Protein AF-A0A838IHA7-F1 (afdb_monomer)

Nearest PDB structures (foldseek):
  8rme-assembly1_A  TM=4.894E-01  e=1.067E-15  Homo sapiens
  8pk8-assembly1_A  TM=4.873E-01  e=1.062E-14  Homo sapiens
  3gzd-assembly2_C  TM=4.593E-01  e=7.356E-12  Homo sapiens
  1ecx-assembly1_B  TM=4.954E-01  e=1.043E-10  Thermotoga maritima
  5kz5-assembly1_S  TM=3.663E-01  e=2.369E-09  Homo sapiens

pLDDT: mean 83.85, std 14.47, range [34.97, 98.62]

Structure (mmCIF, N/CA/C/O backbone):
data_AF-A0A838IHA7-F1
#
_entry.id   AF-A0A838IHA7-F1
#
loop_
_atom_site.group_PDB
_atom_site.id
_atom_site.type_symbol
_atom_site.label_atom_id
_atom_site.label_alt_id
_atom_site.label_comp_id
_atom_site.label_asym_id
_atom_site.label_entity_id
_atom_site.label_seq_id
_atom_site.pdbx_PDB_ins_code
_atom_site.Cartn_x
_atom_site.Cartn_y
_atom_site.Cartn_z
_atom_site.occupancy
_atom_site.B_iso_or_equiv
_atom_site.auth_seq_id
_atom_site.auth_comp_id
_atom_site.auth_asym_id
_atom_site.auth_atom_id
_atom_site.pdbx_PDB_model_num
ATOM 1 N N . MET A 1 1 ? 6.823 -17.418 -30.222 1.00 61.41 1 MET A N 1
ATOM 2 C CA . MET A 1 1 ? 6.813 -18.757 -29.609 1.00 61.41 1 MET A CA 1
ATOM 3 C C . MET A 1 1 ? 6.684 -19.726 -30.753 1.00 61.41 1 MET A C 1
ATOM 5 O O . MET A 1 1 ? 5.776 -19.552 -31.563 1.00 61.41 1 MET A O 1
ATOM 9 N N . ASN A 1 2 ? 7.654 -20.617 -30.892 1.00 71.62 2 ASN A N 1
ATOM 10 C CA . ASN A 1 2 ? 7.580 -21.701 -31.860 1.00 71.62 2 ASN A CA 1
ATOM 11 C C . ASN A 1 2 ? 6.433 -22.638 -31.453 1.00 71.62 2 ASN A C 1
ATOM 13 O O . ASN A 1 2 ? 6.096 -22.709 -30.273 1.00 71.62 2 ASN A O 1
ATOM 17 N N . GLU A 1 3 ? 5.835 -23.355 -32.404 1.00 72.19 3 GLU A N 1
ATOM 18 C CA . GLU A 1 3 ? 4.757 -24.316 -32.102 1.00 72.19 3 GLU A CA 1
ATOM 19 C C . GLU A 1 3 ? 5.210 -25.444 -31.156 1.00 72.19 3 GLU A C 1
ATOM 21 O O . GLU A 1 3 ? 4.378 -26.028 -30.469 1.00 72.19 3 GLU A O 1
ATOM 26 N N . ASP A 1 4 ? 6.522 -25.686 -31.066 1.00 83.38 4 ASP A N 1
ATOM 27 C CA . ASP A 1 4 ? 7.137 -26.671 -30.171 1.00 83.38 4 ASP A CA 1
ATOM 28 C C . ASP A 1 4 ? 7.481 -26.116 -28.770 1.00 83.38 4 ASP A C 1
ATOM 30 O O . ASP A 1 4 ? 7.885 -26.879 -27.887 1.00 83.38 4 ASP A O 1
ATOM 34 N N . ASP A 1 5 ? 7.349 -24.802 -28.539 1.00 86.19 5 ASP A N 1
ATOM 35 C CA . ASP A 1 5 ? 7.639 -24.204 -27.231 1.00 86.19 5 ASP A CA 1
ATOM 36 C C . ASP A 1 5 ? 6.522 -24.539 -26.218 1.00 86.19 5 ASP A C 1
ATOM 38 O O . ASP A 1 5 ? 5.335 -24.531 -26.564 1.00 86.19 5 ASP A O 1
ATOM 42 N N . PRO A 1 6 ? 6.847 -24.763 -24.929 1.00 88.25 6 PRO A N 1
ATOM 43 C CA . PRO A 1 6 ? 5.830 -24.889 -23.890 1.00 88.25 6 PRO A CA 1
ATOM 44 C C . PRO A 1 6 ? 4.942 -23.640 -23.803 1.00 88.25 6 PRO A C 1
ATOM 46 O O . PRO A 1 6 ? 5.427 -22.510 -23.871 1.00 88.25 6 PRO A O 1
ATOM 49 N N . ILE A 1 7 ? 3.639 -23.834 -23.566 1.00 87.44 7 ILE A N 1
ATOM 50 C CA . ILE A 1 7 ? 2.702 -22.725 -23.335 1.00 87.44 7 ILE A CA 1
ATOM 51 C C . ILE A 1 7 ? 3.144 -21.941 -22.088 1.00 87.44 7 ILE A C 1
ATOM 53 O O . ILE A 1 7 ? 3.195 -22.486 -20.984 1.00 87.44 7 ILE A O 1
ATOM 57 N N . TYR A 1 8 ? 3.433 -20.648 -22.253 1.00 81.25 8 TYR A N 1
ATOM 58 C CA . TYR A 1 8 ? 3.896 -19.783 -21.167 1.00 81.25 8 TYR A CA 1
ATOM 59 C C . TYR A 1 8 ? 2.726 -19.273 -20.307 1.00 81.25 8 TYR A C 1
ATOM 61 O O . TYR A 1 8 ? 1.973 -18.392 -20.718 1.00 81.25 8 TYR A O 1
ATOM 69 N N . LEU A 1 9 ? 2.578 -19.814 -19.092 1.00 78.00 9 LEU A N 1
ATOM 70 C CA . LEU A 1 9 ? 1.535 -19.445 -18.119 1.00 78.00 9 LEU A CA 1
ATOM 71 C C . LEU A 1 9 ? 2.121 -18.882 -16.807 1.00 78.00 9 LEU A C 1
ATOM 73 O O . LEU A 1 9 ? 1.549 -19.083 -15.741 1.00 78.00 9 LEU A O 1
ATOM 77 N N . ASP A 1 10 ? 3.251 -18.168 -16.885 1.00 78.44 10 ASP A N 1
ATOM 78 C CA . ASP A 1 10 ? 3.983 -17.631 -15.718 1.00 78.44 10 ASP A CA 1
ATOM 79 C C . ASP A 1 10 ? 4.184 -16.100 -15.777 1.00 78.44 10 ASP A C 1
ATOM 81 O O . ASP A 1 10 ? 5.201 -15.547 -15.366 1.00 78.44 10 ASP A O 1
ATOM 85 N N . HIS A 1 11 ? 3.189 -15.381 -16.305 1.00 69.38 11 HIS A N 1
ATOM 86 C CA . HIS A 1 11 ? 3.276 -13.936 -16.564 1.00 69.38 11 HIS A CA 1
ATOM 87 C C . HIS A 1 11 ? 3.434 -13.066 -15.302 1.00 69.38 11 HIS A C 1
ATOM 89 O O . HIS A 1 11 ? 3.842 -11.911 -15.392 1.00 69.38 11 HIS A O 1
ATOM 95 N N . ASN A 1 12 ? 3.125 -13.607 -14.119 1.00 63.50 12 ASN A N 1
ATOM 96 C CA . ASN A 1 12 ? 3.358 -12.914 -12.851 1.00 63.50 12 ASN A CA 1
ATOM 97 C C . ASN A 1 12 ? 4.838 -12.929 -12.436 1.00 63.50 12 ASN A C 1
ATOM 99 O O . ASN A 1 12 ? 5.243 -12.074 -11.650 1.00 63.50 12 ASN A O 1
ATOM 103 N N . ALA A 1 13 ? 5.639 -13.879 -12.937 1.00 67.31 13 ALA A N 1
ATOM 104 C CA . ALA A 1 13 ? 7.082 -13.888 -12.718 1.00 67.31 13 ALA A CA 1
ATOM 105 C C . ALA A 1 13 ? 7.777 -12.866 -13.625 1.00 67.31 13 ALA A C 1
ATOM 107 O O . ALA A 1 13 ? 8.597 -12.072 -13.162 1.00 67.31 13 ALA A O 1
ATOM 108 N N . THR A 1 14 ? 7.444 -12.869 -14.918 1.00 77.56 14 THR A N 1
ATOM 109 C CA . THR A 1 14 ? 7.876 -11.852 -15.881 1.00 77.56 14 THR A CA 1
ATOM 110 C C . THR A 1 14 ? 7.024 -11.910 -17.148 1.00 77.56 14 THR A C 1
ATOM 112 O O . THR A 1 14 ? 6.272 -12.855 -17.360 1.00 77.56 14 THR A O 1
ATOM 115 N N . THR A 1 15 ? 7.139 -10.910 -18.017 1.00 87.62 15 THR A N 1
ATOM 116 C CA . THR A 1 15 ? 6.373 -10.829 -19.264 1.00 87.62 15 THR A CA 1
ATOM 117 C C . THR A 1 15 ? 7.303 -10.633 -20.456 1.00 87.62 15 THR A C 1
ATOM 119 O O . THR A 1 15 ? 8.280 -9.888 -20.338 1.00 87.62 15 THR A O 1
ATOM 122 N N . PRO A 1 16 ? 6.992 -11.207 -21.632 1.00 89.50 16 PRO A N 1
ATOM 123 C CA . PRO A 1 16 ? 7.634 -10.794 -22.874 1.00 89.50 16 PRO A CA 1
ATOM 124 C C . PRO A 1 16 ? 7.480 -9.283 -23.083 1.00 89.50 16 PRO A C 1
ATOM 126 O O . PRO A 1 16 ? 6.424 -8.714 -22.801 1.00 89.50 16 PRO A O 1
ATOM 129 N N . ILE A 1 17 ? 8.531 -8.629 -23.575 1.00 94.06 17 ILE A N 1
ATOM 130 C CA . ILE A 1 17 ? 8.466 -7.206 -23.917 1.00 94.06 17 ILE A CA 1
ATOM 131 C C . ILE A 1 17 ? 7.586 -7.059 -25.163 1.00 94.06 17 ILE A C 1
ATOM 133 O O . ILE A 1 17 ? 7.767 -7.783 -26.142 1.00 94.06 17 ILE A O 1
ATOM 137 N N . LEU A 1 18 ? 6.633 -6.127 -25.123 1.00 95.69 18 LEU A N 1
ATOM 138 C CA . LEU A 1 18 ? 5.804 -5.784 -26.280 1.00 95.69 18 LEU A CA 1
ATOM 139 C C . LEU A 1 18 ? 6.676 -5.271 -27.433 1.00 95.69 18 LEU A C 1
ATOM 141 O O . LEU A 1 18 ? 7.638 -4.538 -27.196 1.00 95.69 18 LEU A O 1
ATOM 145 N N . ALA A 1 19 ? 6.328 -5.612 -28.675 1.00 96.25 19 ALA A N 1
ATOM 146 C CA . ALA A 1 19 ? 7.094 -5.193 -29.851 1.00 96.25 19 ALA A CA 1
ATOM 147 C C . ALA A 1 19 ? 7.216 -3.662 -29.925 1.00 96.25 19 ALA A C 1
ATOM 149 O O . ALA A 1 19 ? 8.305 -3.135 -30.125 1.00 96.25 19 ALA A O 1
ATOM 150 N N . GLU A 1 20 ? 6.134 -2.944 -29.620 1.00 97.38 20 GLU A N 1
ATOM 151 C CA . GLU A 1 20 ? 6.103 -1.482 -29.607 1.00 97.38 20 GLU A CA 1
ATOM 152 C C . GLU A 1 20 ? 7.028 -0.887 -28.533 1.00 97.38 20 GLU A C 1
ATOM 154 O O . GLU A 1 20 ? 7.581 0.199 -28.713 1.00 97.38 20 GLU A O 1
ATOM 159 N N . ALA A 1 21 ? 7.222 -1.593 -27.413 1.00 95.62 21 ALA A N 1
ATOM 160 C CA . ALA A 1 21 ? 8.168 -1.184 -26.381 1.00 95.62 21 ALA A CA 1
ATOM 161 C C . ALA A 1 21 ? 9.619 -1.434 -26.823 1.00 95.62 21 ALA A C 1
ATOM 163 O O . ALA A 1 21 ? 10.472 -0.577 -26.597 1.00 95.62 21 ALA A O 1
ATOM 164 N N . VAL A 1 22 ? 9.896 -2.555 -27.500 1.00 97.62 22 VAL A N 1
ATOM 165 C CA . VAL A 1 22 ? 11.213 -2.819 -28.107 1.00 97.62 22 VAL A CA 1
ATOM 166 C C . VAL A 1 22 ? 11.555 -1.740 -29.134 1.00 97.62 22 VAL A C 1
ATOM 168 O O . VAL A 1 22 ? 12.637 -1.154 -29.061 1.00 97.62 22 VAL A O 1
ATOM 171 N N . ASP A 1 23 ? 10.622 -1.425 -30.031 1.00 97.81 23 ASP A N 1
ATOM 172 C CA . ASP A 1 23 ? 10.800 -0.407 -31.070 1.00 97.81 23 ASP A CA 1
ATOM 173 C C . ASP A 1 23 ? 11.058 0.982 -30.470 1.00 97.81 23 ASP A C 1
ATOM 175 O O . ASP A 1 23 ? 11.910 1.724 -30.958 1.00 97.81 23 ASP A O 1
ATOM 179 N N . ALA A 1 24 ? 10.381 1.326 -29.369 1.00 97.38 24 ALA A N 1
ATOM 180 C CA . ALA A 1 24 ? 10.618 2.578 -28.652 1.00 97.38 24 ALA A CA 1
ATOM 181 C C . ALA A 1 24 ? 11.992 2.624 -27.955 1.00 97.38 24 ALA A C 1
ATOM 183 O O . ALA A 1 24 ? 12.586 3.698 -27.838 1.00 97.38 24 ALA A O 1
ATOM 184 N N . MET A 1 25 ? 12.508 1.481 -27.492 1.00 98.00 25 MET A N 1
ATOM 185 C CA . MET A 1 25 ? 13.807 1.383 -26.815 1.00 98.00 25 MET A CA 1
ATOM 186 C C . MET A 1 25 ? 14.989 1.385 -27.791 1.00 98.00 25 MET A C 1
ATOM 188 O O . MET A 1 25 ? 16.038 1.955 -27.478 1.00 98.00 25 MET A O 1
ATOM 192 N N . LEU A 1 26 ? 14.842 0.756 -28.960 1.00 98.06 26 LEU A N 1
ATOM 193 C CA . LEU A 1 26 ? 15.946 0.466 -29.879 1.00 98.06 26 LEU A CA 1
ATOM 194 C C . LEU A 1 26 ? 16.775 1.702 -30.291 1.00 98.06 26 LEU A C 1
ATOM 196 O O . LEU A 1 26 ? 18.006 1.616 -30.221 1.00 98.06 26 LEU A O 1
ATOM 200 N N . PRO A 1 27 ? 16.179 2.872 -30.614 1.00 97.88 27 PRO A N 1
ATOM 201 C CA . PRO A 1 27 ? 16.949 4.073 -30.937 1.00 97.88 27 PRO A CA 1
ATOM 202 C C . PRO A 1 27 ? 17.893 4.505 -29.811 1.00 97.88 27 PRO A C 1
ATOM 204 O O . PRO A 1 27 ? 18.993 4.980 -30.081 1.00 97.88 27 PRO A O 1
ATOM 207 N N . TYR A 1 28 ? 17.512 4.310 -28.547 1.00 97.44 28 TYR A N 1
ATOM 208 C CA . TYR A 1 28 ? 18.313 4.696 -27.378 1.00 97.44 28 TYR A CA 1
ATOM 209 C C . TYR A 1 28 ? 19.410 3.687 -27.035 1.00 97.44 28 TYR A C 1
ATOM 211 O O . TYR A 1 28 ? 20.380 4.047 -26.371 1.00 97.44 28 TYR A O 1
ATOM 219 N N . LEU A 1 29 ? 19.300 2.455 -27.536 1.00 96.62 29 LEU A N 1
ATOM 220 C CA . LEU A 1 29 ? 20.350 1.441 -27.430 1.00 96.62 29 LEU A CA 1
ATOM 221 C C . LEU A 1 29 ? 21.436 1.592 -28.505 1.00 96.62 29 LEU A C 1
ATOM 223 O O . LEU A 1 29 ? 22.538 1.082 -28.320 1.00 96.62 29 LEU A O 1
ATOM 227 N N . GLN A 1 30 ? 21.140 2.271 -29.618 1.00 95.50 30 GLN A N 1
ATOM 228 C CA . GLN A 1 30 ? 22.040 2.359 -30.774 1.00 95.50 30 GLN A CA 1
ATOM 229 C C . GLN A 1 30 ? 22.497 3.794 -31.070 1.00 95.50 30 GLN A C 1
ATOM 231 O O . GLN A 1 30 ? 23.692 4.077 -31.084 1.00 95.50 30 GLN A O 1
ATOM 236 N N . GLU A 1 31 ? 21.560 4.717 -31.294 1.00 96.25 31 GLU A N 1
ATOM 237 C CA . GLU A 1 31 ? 21.843 6.046 -31.855 1.00 96.25 31 GLU A CA 1
ATOM 238 C C . GLU A 1 31 ? 21.728 7.184 -30.833 1.00 96.25 31 GLU A C 1
ATOM 240 O O . GLU A 1 31 ? 22.355 8.235 -30.973 1.00 96.25 31 GLU A O 1
ATOM 245 N N . HIS A 1 32 ? 20.870 7.034 -29.826 1.00 96.44 32 HIS A N 1
ATOM 246 C CA . HIS A 1 32 ? 20.528 8.062 -28.837 1.00 96.44 32 HIS A CA 1
ATOM 247 C C . HIS A 1 32 ? 21.059 7.694 -27.444 1.00 96.44 32 HIS A C 1
ATOM 249 O O . HIS A 1 32 ? 20.405 7.929 -26.434 1.00 96.44 32 HIS A O 1
ATOM 255 N N . PHE A 1 33 ? 22.277 7.154 -27.406 1.00 96.31 33 PHE A N 1
ATOM 256 C CA . PHE A 1 33 ? 22.961 6.585 -26.234 1.00 96.31 33 PHE A CA 1
ATOM 257 C C . PHE A 1 33 ? 23.450 7.610 -25.188 1.00 96.31 33 PHE A C 1
ATOM 259 O O . PHE A 1 33 ? 24.215 7.268 -24.287 1.00 96.31 33 PHE A O 1
ATOM 266 N N . GLY A 1 34 ? 23.103 8.890 -25.340 1.00 97.62 34 GLY A N 1
ATOM 267 C CA . GLY A 1 34 ? 23.648 9.962 -24.512 1.00 97.62 34 GLY A CA 1
ATOM 268 C C . GLY A 1 34 ? 23.302 9.811 -23.029 1.00 97.62 34 GLY A C 1
ATOM 269 O O . GLY A 1 34 ? 22.238 9.320 -22.667 1.00 97.62 34 GLY A O 1
ATOM 270 N N . ASN A 1 35 ? 24.187 10.292 -22.154 1.00 97.94 35 ASN A N 1
ATOM 271 C CA . ASN A 1 35 ? 23.884 10.406 -20.730 1.00 97.94 35 ASN A CA 1
ATOM 272 C C . ASN A 1 35 ? 22.951 11.617 -20.502 1.00 97.94 35 ASN A C 1
ATOM 274 O O . ASN A 1 35 ? 23.338 12.732 -20.866 1.00 97.94 35 ASN A O 1
ATOM 278 N N . PRO A 1 36 ? 21.762 11.450 -19.888 1.00 97.25 36 PRO A N 1
ATOM 279 C CA . PRO A 1 36 ? 20.795 12.536 -19.693 1.00 97.25 36 PRO A CA 1
ATOM 280 C C . PRO A 1 36 ? 21.311 13.689 -18.815 1.00 97.25 36 PRO A C 1
ATOM 282 O O . PRO A 1 36 ? 20.744 14.775 -18.847 1.00 97.25 36 PRO A O 1
ATOM 285 N N . SER A 1 37 ? 22.390 13.495 -18.051 1.00 97.62 37 SER A N 1
ATOM 286 C CA . SER A 1 37 ? 23.027 14.560 -17.262 1.00 97.62 37 SER A CA 1
ATOM 287 C C . SER A 1 37 ? 24.027 15.413 -18.058 1.00 97.62 37 SER A C 1
ATOM 289 O O . SER A 1 37 ? 24.582 16.369 -17.517 1.00 97.62 37 SER A O 1
ATOM 291 N N . SER A 1 38 ? 24.301 15.086 -19.324 1.00 98.00 38 SER A N 1
ATOM 292 C CA . SER A 1 38 ? 25.247 15.833 -20.162 1.00 98.00 38 SER A CA 1
ATOM 293 C C . SER A 1 38 ? 24.590 17.035 -20.852 1.00 98.00 38 SER A C 1
ATOM 295 O O . SER A 1 38 ? 23.507 16.928 -21.421 1.00 98.00 38 SER A O 1
ATOM 297 N N . SER A 1 39 ? 25.282 18.178 -20.886 1.00 97.25 39 SER A N 1
ATOM 298 C CA . SER A 1 39 ? 24.760 19.432 -21.459 1.00 97.25 39 SER A CA 1
ATOM 299 C C . SER A 1 39 ? 24.785 19.503 -22.990 1.00 97.25 39 SER A C 1
ATOM 301 O O . SER A 1 39 ? 24.138 20.373 -23.569 1.00 97.25 39 SER A O 1
ATOM 303 N N . HIS A 1 40 ? 25.520 18.616 -23.665 1.00 97.94 40 HIS A N 1
ATOM 304 C CA . HIS A 1 40 ? 25.602 18.570 -25.127 1.00 97.94 40 HIS A CA 1
ATOM 305 C C . HIS A 1 40 ? 24.385 17.876 -25.760 1.00 97.94 40 HIS A C 1
ATOM 307 O O . HIS A 1 40 ? 23.639 17.160 -25.092 1.00 97.94 40 HIS A O 1
ATOM 313 N N . VAL A 1 41 ? 24.244 17.994 -27.084 1.00 97.56 41 VAL A N 1
ATOM 314 C CA . VAL A 1 41 ? 23.078 17.511 -27.852 1.00 97.56 41 VAL A CA 1
ATOM 315 C C . VAL A 1 41 ? 22.661 16.065 -27.546 1.00 97.56 41 VAL A C 1
ATOM 317 O O . VAL A 1 41 ? 21.473 15.789 -27.405 1.00 97.56 41 VAL A O 1
ATOM 320 N N . TYR A 1 42 ? 23.614 15.143 -27.370 1.00 97.88 42 TYR A N 1
ATOM 321 C CA . TYR A 1 42 ? 23.295 13.746 -27.051 1.00 97.88 42 TYR A CA 1
ATOM 322 C C . TYR A 1 42 ? 22.622 13.584 -25.678 1.00 97.88 42 TYR A C 1
ATOM 324 O O . TYR A 1 42 ? 21.710 12.774 -25.543 1.00 97.88 42 TYR A O 1
ATOM 332 N N . GLY A 1 43 ? 23.036 14.365 -24.675 1.00 98.06 43 GLY A N 1
ATOM 333 C CA . GLY A 1 43 ? 22.461 14.306 -23.333 1.00 98.06 43 GLY A CA 1
ATOM 334 C C . GLY A 1 43 ? 21.110 15.001 -23.261 1.00 98.06 43 GLY A C 1
ATOM 335 O O . GLY A 1 43 ? 20.171 14.438 -22.712 1.00 98.06 43 GLY A O 1
ATOM 336 N N . GLN A 1 44 ? 20.957 16.142 -23.939 1.00 97.94 44 GLN A N 1
ATOM 337 C CA . GLN A 1 44 ? 19.663 16.822 -24.075 1.00 97.94 44 GLN A CA 1
ATOM 338 C C . GLN A 1 44 ? 18.602 15.911 -24.714 1.00 97.94 44 GLN A C 1
ATOM 340 O O . GLN A 1 44 ? 17.466 15.860 -24.245 1.00 97.94 44 GLN A O 1
ATOM 345 N N . ARG A 1 45 ? 18.978 15.142 -25.749 1.00 97.38 45 ARG A N 1
ATOM 346 C CA . ARG A 1 45 ? 18.080 14.172 -26.395 1.00 97.38 45 ARG A CA 1
ATOM 347 C C . ARG A 1 45 ? 17.668 13.042 -25.447 1.00 97.38 45 ARG A C 1
ATOM 349 O O . ARG A 1 45 ? 16.489 12.701 -25.400 1.00 97.38 45 ARG A O 1
ATOM 356 N N . ALA A 1 46 ? 18.614 12.474 -24.700 1.00 97.88 46 ALA A N 1
ATOM 357 C CA . ALA A 1 46 ? 18.326 11.426 -23.720 1.00 97.88 46 ALA A CA 1
ATOM 358 C C . ALA A 1 46 ? 17.469 11.945 -22.551 1.00 97.88 46 ALA A C 1
ATOM 360 O O . ALA A 1 46 ? 16.535 11.272 -22.124 1.00 97.88 46 ALA A O 1
ATOM 361 N N . HIS A 1 47 ? 17.732 13.165 -22.077 1.00 97.69 47 HIS A N 1
ATOM 362 C CA . HIS A 1 47 ? 16.942 13.814 -21.034 1.00 97.69 47 HIS A CA 1
ATOM 363 C C . HIS A 1 47 ? 15.490 14.033 -21.474 1.00 97.69 47 HIS A C 1
ATOM 365 O O . HIS A 1 47 ? 14.574 13.635 -20.763 1.00 97.69 47 HIS A O 1
ATOM 371 N N . ALA A 1 48 ? 15.270 14.567 -22.680 1.00 97.88 48 ALA A N 1
ATOM 372 C CA . ALA A 1 48 ? 13.922 14.753 -23.220 1.00 97.88 48 ALA A CA 1
ATOM 373 C C . ALA A 1 48 ? 13.137 13.430 -23.325 1.00 97.88 48 ALA A C 1
ATOM 375 O O . ALA A 1 48 ? 11.932 13.399 -23.085 1.00 97.88 48 ALA A O 1
ATOM 376 N N . ALA A 1 49 ? 13.817 12.327 -23.654 1.00 97.88 49 ALA A N 1
ATOM 377 C CA . ALA A 1 49 ? 13.208 11.001 -23.687 1.00 97.88 49 ALA A CA 1
ATOM 378 C C . ALA A 1 49 ? 12.810 10.500 -22.292 1.00 97.88 49 ALA A C 1
ATOM 380 O O . ALA A 1 49 ? 11.717 9.962 -22.121 1.00 97.88 49 ALA A O 1
ATOM 381 N N . LEU A 1 50 ? 13.677 10.711 -21.297 1.00 97.69 50 LEU A N 1
ATOM 382 C CA . LEU A 1 50 ? 13.406 10.356 -19.907 1.00 97.69 50 LEU A CA 1
ATOM 383 C C . LEU A 1 50 ? 12.205 11.131 -19.349 1.00 97.69 50 LEU A C 1
ATOM 385 O O . LEU A 1 50 ? 11.343 10.531 -18.712 1.00 97.69 50 LEU A O 1
ATOM 389 N N . GLU A 1 51 ? 12.117 12.435 -19.621 1.00 98.25 51 GLU A N 1
ATOM 390 C CA . GLU A 1 51 ? 10.994 13.262 -19.163 1.00 98.25 51 GLU A CA 1
ATOM 391 C C . GLU A 1 51 ? 9.682 12.877 -19.852 1.00 98.25 51 GLU A C 1
ATOM 393 O O . GLU A 1 51 ? 8.664 12.714 -19.183 1.00 98.25 51 GLU A O 1
ATOM 398 N N . ARG A 1 52 ? 9.711 12.570 -21.155 1.00 98.31 52 ARG A N 1
ATOM 399 C CA . ARG A 1 52 ? 8.542 12.003 -21.844 1.00 98.31 52 ARG A CA 1
ATOM 400 C C . ARG A 1 52 ? 8.095 10.676 -21.219 1.00 98.31 52 ARG A C 1
ATOM 402 O O . ARG A 1 52 ? 6.900 10.468 -21.018 1.00 98.31 52 ARG A O 1
ATOM 409 N N . ALA A 1 53 ? 9.029 9.777 -20.905 1.00 98.31 53 ALA A N 1
ATOM 410 C CA . ALA A 1 53 ? 8.704 8.515 -20.238 1.00 98.31 53 ALA A CA 1
ATOM 411 C C . ALA A 1 53 ? 8.094 8.757 -18.845 1.00 98.31 53 ALA A C 1
ATOM 413 O O . ALA A 1 53 ? 7.136 8.084 -18.459 1.00 98.31 53 ALA A O 1
ATOM 414 N N . ARG A 1 54 ? 8.606 9.752 -18.109 1.00 98.56 54 ARG A N 1
ATOM 415 C CA . ARG A 1 54 ? 8.073 10.175 -16.807 1.00 98.56 54 ARG A CA 1
ATOM 416 C C . ARG A 1 54 ? 6.629 10.658 -16.921 1.00 98.56 54 ARG A C 1
ATOM 418 O O . ARG A 1 54 ? 5.782 10.200 -16.161 1.00 98.56 54 ARG A O 1
ATOM 425 N N . GLU A 1 55 ? 6.332 11.513 -17.897 1.00 98.62 55 GLU A N 1
ATOM 426 C CA . GLU A 1 55 ? 4.976 12.005 -18.178 1.00 98.62 55 GLU A CA 1
ATOM 427 C C . GLU A 1 55 ? 4.006 10.869 -18.532 1.00 98.62 55 GLU A C 1
ATOM 429 O O . GLU A 1 55 ? 2.863 10.858 -18.069 1.00 98.62 55 GLU A O 1
ATOM 434 N N . GLN A 1 56 ? 4.454 9.889 -19.323 1.00 98.56 56 GLN A N 1
ATOM 435 C CA . GLN A 1 56 ? 3.644 8.724 -19.688 1.00 98.56 56 GLN A CA 1
ATOM 436 C C . GLN A 1 56 ? 3.290 7.873 -18.461 1.00 98.56 56 GLN A C 1
ATOM 438 O O . GLN A 1 56 ? 2.124 7.509 -18.285 1.00 98.56 56 GLN A O 1
ATOM 443 N N . VAL A 1 57 ? 4.267 7.596 -17.589 1.00 98.38 57 VAL A N 1
ATOM 444 C CA . VAL A 1 57 ? 4.034 6.8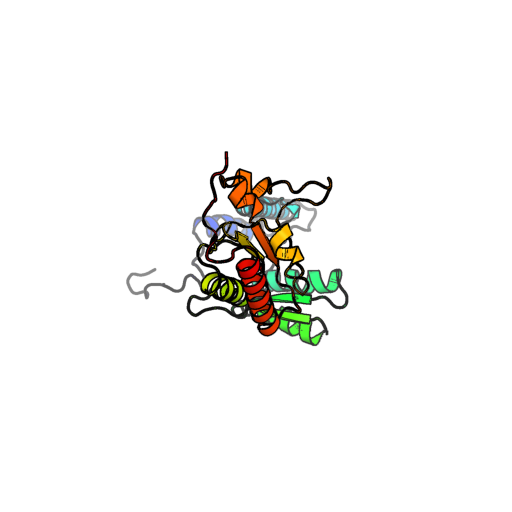77 -16.324 1.00 98.38 57 VAL A CA 1
ATOM 445 C C . VAL A 1 57 ? 3.105 7.676 -15.412 1.00 98.38 57 VAL A C 1
ATOM 447 O O . VAL A 1 57 ? 2.125 7.125 -14.914 1.00 98.38 57 VAL A O 1
ATOM 450 N N . ALA A 1 58 ? 3.367 8.973 -15.240 1.00 98.31 58 ALA A N 1
ATOM 451 C CA . ALA A 1 58 ? 2.565 9.857 -14.400 1.00 98.31 58 ALA A CA 1
ATOM 452 C C . ALA A 1 58 ? 1.103 9.920 -14.866 1.00 98.31 58 ALA A C 1
ATOM 454 O O . ALA A 1 58 ? 0.182 9.805 -14.059 1.00 98.31 58 ALA A O 1
ATOM 455 N N . THR A 1 59 ? 0.881 9.992 -16.181 1.00 98.50 59 THR A N 1
ATOM 456 C CA . THR A 1 59 ? -0.459 9.952 -16.786 1.00 98.50 59 THR A CA 1
ATOM 457 C C . THR A 1 59 ? -1.175 8.636 -16.481 1.00 98.50 59 THR A C 1
ATOM 459 O O . THR A 1 59 ? -2.352 8.650 -16.115 1.00 98.50 59 THR A O 1
ATOM 462 N N . LEU A 1 60 ? -0.475 7.501 -16.596 1.00 97.81 60 LEU A N 1
ATOM 463 C CA . LEU A 1 60 ? -1.041 6.176 -16.332 1.00 97.81 60 LEU A CA 1
ATOM 464 C C . LEU A 1 60 ? -1.523 6.035 -14.880 1.00 97.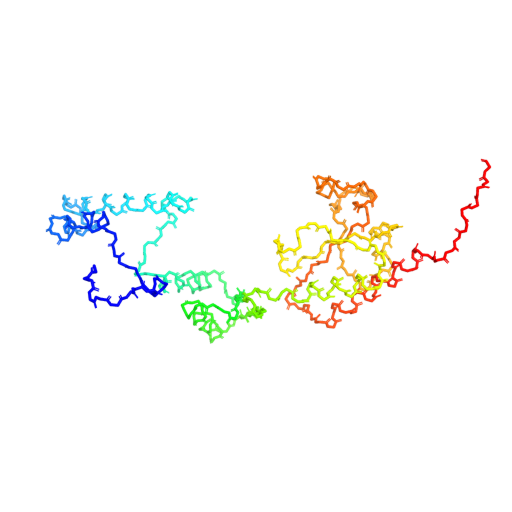81 60 LEU A C 1
ATOM 466 O O . LEU A 1 60 ? -2.616 5.515 -14.647 1.00 97.81 60 LEU A O 1
ATOM 470 N N . ILE A 1 61 ? -0.730 6.510 -13.914 1.00 95.94 61 ILE A N 1
ATOM 471 C CA . ILE A 1 61 ? -1.036 6.394 -12.477 1.00 95.94 61 ILE A CA 1
ATOM 472 C C . ILE A 1 61 ? -1.721 7.636 -11.884 1.00 95.94 61 ILE A C 1
ATOM 474 O O . ILE A 1 61 ? -2.040 7.645 -10.697 1.00 95.94 61 ILE A O 1
ATOM 478 N N . LYS A 1 62 ? -2.011 8.645 -12.718 1.00 97.50 62 LYS A N 1
ATOM 479 C CA . LYS A 1 62 ? -2.699 9.902 -12.376 1.00 97.50 62 LYS A CA 1
ATOM 480 C C . LYS A 1 62 ? -1.988 10.727 -11.294 1.00 97.50 62 LYS A C 1
ATOM 482 O O . LYS A 1 62 ? -2.633 11.200 -10.359 1.00 97.50 62 LYS A O 1
ATOM 487 N N . CYS A 1 63 ? -0.681 10.923 -11.445 1.00 97.31 63 CYS A N 1
ATOM 488 C CA . CYS A 1 63 ? 0.126 11.811 -10.602 1.00 97.31 63 CYS A CA 1
ATOM 489 C C . CYS A 1 63 ? 0.809 12.906 -11.437 1.00 97.31 63 CYS A C 1
ATOM 491 O O . CYS A 1 63 ? 0.702 12.916 -12.668 1.00 97.31 63 CYS A O 1
ATOM 493 N N . GLN A 1 64 ? 1.488 13.845 -10.783 1.00 98.19 64 GLN A N 1
ATOM 494 C CA . GLN A 1 64 ? 2.361 14.798 -11.464 1.00 98.19 64 GLN A CA 1
ATOM 495 C C . GLN A 1 64 ? 3.685 14.126 -11.867 1.00 98.19 64 GLN A C 1
ATOM 497 O O . GLN A 1 64 ? 4.127 13.187 -11.195 1.00 98.19 64 GLN A O 1
ATOM 502 N N . PRO A 1 65 ? 4.345 14.572 -12.954 1.00 97.69 65 PRO A N 1
ATOM 503 C CA . PRO A 1 65 ? 5.621 13.998 -13.373 1.00 97.69 65 PRO A CA 1
ATOM 504 C C . PRO A 1 65 ? 6.698 14.052 -12.284 1.00 97.69 65 PRO A C 1
ATOM 506 O O . PRO A 1 65 ? 7.416 13.074 -12.100 1.00 97.69 65 PRO A O 1
ATOM 509 N N . ASP A 1 66 ? 6.787 15.139 -11.518 1.00 97.44 66 ASP A N 1
ATOM 510 C CA . ASP A 1 66 ? 7.769 15.317 -10.439 1.00 97.44 66 ASP A CA 1
ATOM 511 C C . ASP A 1 66 ? 7.544 14.392 -9.226 1.00 97.44 66 ASP A C 1
ATOM 513 O O . ASP A 1 66 ? 8.453 14.214 -8.415 1.00 97.44 66 ASP A O 1
ATOM 517 N N . GLU A 1 67 ? 6.392 13.721 -9.146 1.00 97.19 67 GLU A N 1
ATOM 518 C CA . GLU A 1 67 ? 6.109 12.670 -8.158 1.00 97.19 67 GLU A CA 1
ATOM 519 C C . GLU A 1 67 ? 6.647 11.286 -8.583 1.00 97.19 67 GLU A C 1
ATOM 521 O O . GLU A 1 67 ? 6.660 10.348 -7.782 1.00 97.19 67 GLU A O 1
ATOM 526 N N . VAL A 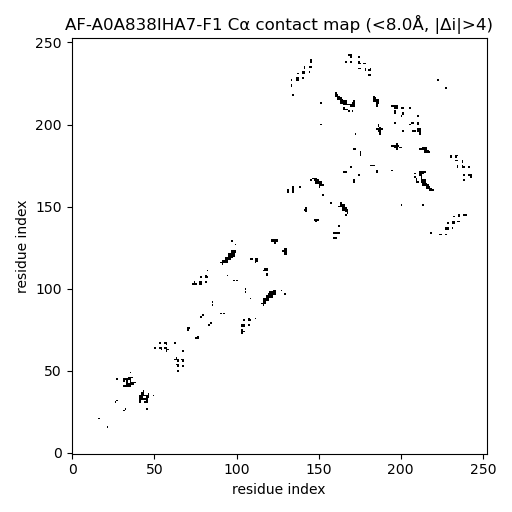1 68 ? 7.118 11.129 -9.829 1.00 97.81 68 VAL A N 1
ATOM 527 C CA . VAL A 1 68 ? 7.643 9.858 -10.354 1.00 97.81 68 VAL A CA 1
ATOM 528 C C . VAL A 1 68 ? 9.156 9.781 -10.180 1.00 97.81 68 VAL A C 1
ATOM 530 O O . VAL A 1 68 ? 9.914 10.520 -10.809 1.00 97.81 68 VAL A O 1
ATOM 533 N N . ILE A 1 69 ? 9.612 8.794 -9.408 1.00 97.06 69 ILE A N 1
ATOM 534 C CA . ILE A 1 69 ? 11.032 8.458 -9.249 1.00 97.06 69 ILE A CA 1
ATOM 535 C C . ILE A 1 69 ? 11.305 7.121 -9.945 1.00 97.06 69 ILE A C 1
ATOM 537 O O . ILE A 1 69 ? 10.779 6.083 -9.545 1.00 97.06 69 ILE A O 1
ATOM 541 N N . PHE A 1 70 ? 12.153 7.134 -10.977 1.00 98.19 70 PHE A N 1
ATOM 542 C CA . PHE A 1 70 ? 12.629 5.901 -11.603 1.00 98.19 70 PHE A CA 1
ATOM 543 C C . PHE A 1 70 ? 13.616 5.179 -10.681 1.00 98.19 70 PHE A C 1
ATOM 545 O O . PHE A 1 70 ? 14.527 5.788 -10.124 1.00 98.19 70 PHE A O 1
ATOM 552 N N . THR A 1 71 ? 13.435 3.868 -10.550 1.00 98.25 71 THR A N 1
ATOM 553 C CA . THR A 1 71 ? 14.321 2.953 -9.818 1.00 98.25 71 THR A CA 1
ATOM 554 C C . THR A 1 71 ? 14.658 1.767 -10.721 1.00 98.25 71 THR A C 1
ATOM 556 O O . THR A 1 71 ? 14.076 1.620 -11.797 1.00 98.25 71 THR A O 1
ATOM 559 N N . SER A 1 72 ? 15.563 0.892 -10.295 1.00 97.81 72 SER A N 1
ATOM 560 C CA . SER A 1 72 ? 15.885 -0.344 -11.020 1.00 97.81 72 SER A CA 1
ATOM 561 C C . SER A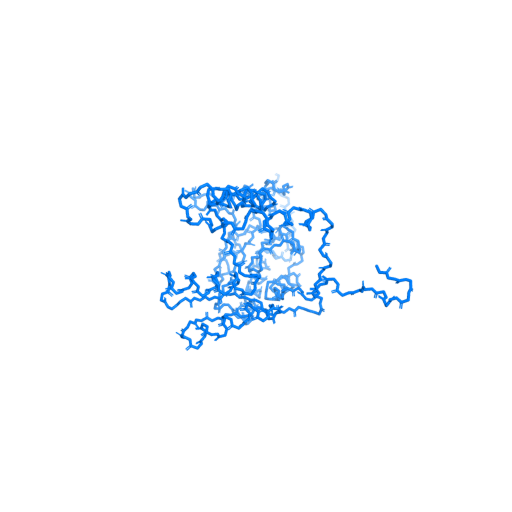 1 72 ? 14.738 -1.365 -11.058 1.00 97.81 72 SER A C 1
ATOM 563 O O . SER A 1 72 ? 14.792 -2.312 -11.840 1.00 97.81 72 SER A O 1
ATOM 565 N N . GLY A 1 73 ? 13.693 -1.195 -10.238 1.00 96.19 73 GLY A N 1
ATOM 566 C CA . GLY A 1 73 ? 12.498 -2.038 -10.246 1.00 96.19 73 GLY A CA 1
ATOM 567 C C . GLY A 1 73 ? 11.723 -2.000 -8.927 1.00 96.19 73 GLY A C 1
ATOM 568 O O . GLY A 1 73 ? 12.098 -1.315 -7.975 1.00 96.19 73 GLY A O 1
ATOM 569 N N . GLY A 1 74 ? 10.651 -2.796 -8.838 1.00 92.44 74 GLY A N 1
ATOM 570 C CA . GLY A 1 74 ? 9.749 -2.802 -7.675 1.00 92.44 74 GLY A CA 1
ATOM 571 C C . GLY A 1 74 ? 10.436 -3.100 -6.334 1.00 92.44 74 GLY A C 1
ATOM 572 O O . GLY A 1 74 ? 10.053 -2.556 -5.301 1.00 92.44 74 GLY A O 1
ATOM 573 N N . THR A 1 75 ? 11.503 -3.906 -6.334 1.00 95.81 75 THR A N 1
ATOM 574 C CA . THR A 1 75 ? 12.260 -4.210 -5.109 1.00 95.81 75 THR A CA 1
ATOM 575 C C . THR A 1 75 ? 12.965 -2.985 -4.529 1.00 95.81 75 THR A C 1
ATOM 577 O O . THR A 1 75 ? 12.931 -2.772 -3.312 1.00 95.81 75 THR A O 1
ATOM 580 N N . GLU A 1 76 ? 13.597 -2.179 -5.383 1.00 98.25 76 GLU A N 1
ATOM 581 C CA . GLU A 1 76 ? 14.257 -0.942 -4.966 1.00 98.25 76 GLU A CA 1
ATOM 582 C C . GLU A 1 76 ? 13.221 0.116 -4.582 1.00 98.25 76 GLU A C 1
ATOM 584 O O . GLU A 1 76 ? 13.352 0.719 -3.518 1.00 98.25 76 GLU A O 1
ATOM 589 N N . ALA A 1 77 ? 12.151 0.265 -5.372 1.00 97.38 77 ALA A N 1
ATOM 590 C CA . ALA A 1 77 ? 11.056 1.186 -5.071 1.00 97.38 77 ALA A CA 1
ATOM 591 C C . ALA A 1 77 ? 10.446 0.936 -3.679 1.00 97.38 77 ALA A C 1
ATOM 593 O O . ALA A 1 77 ? 10.334 1.869 -2.882 1.00 97.38 77 ALA A O 1
ATOM 594 N N . ASN A 1 78 ? 10.138 -0.321 -3.329 1.00 96.50 78 ASN A N 1
ATOM 595 C C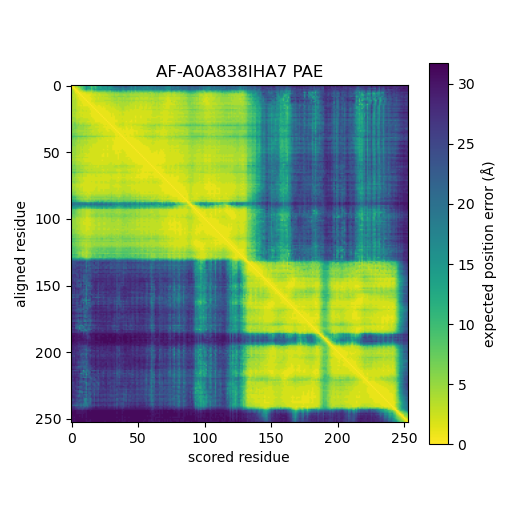A . ASN A 1 78 ? 9.601 -0.656 -2.004 1.00 96.50 78 ASN A CA 1
ATOM 596 C C . ASN A 1 78 ? 10.606 -0.357 -0.883 1.00 96.50 78 ASN A C 1
ATOM 598 O O . ASN A 1 78 ? 10.224 0.138 0.177 1.00 96.50 78 ASN A O 1
ATOM 602 N N . ASN A 1 79 ? 11.900 -0.616 -1.105 1.00 96.75 79 ASN A N 1
ATOM 603 C CA . ASN A 1 79 ? 12.939 -0.288 -0.128 1.00 96.75 79 ASN A CA 1
ATOM 604 C C . ASN A 1 79 ? 13.060 1.220 0.088 1.00 96.75 79 ASN A C 1
ATOM 606 O O . ASN A 1 79 ? 13.112 1.657 1.239 1.00 96.75 79 ASN A O 1
ATOM 610 N N . LEU A 1 80 ? 13.093 1.996 -0.997 1.00 95.75 80 LEU A N 1
ATOM 611 C CA . LEU A 1 80 ? 13.161 3.452 -0.956 1.00 95.75 80 LEU A CA 1
ATOM 612 C C . LEU A 1 80 ? 11.952 4.025 -0.213 1.00 95.75 80 LEU A C 1
ATOM 614 O O . LEU A 1 80 ? 12.128 4.818 0.707 1.00 95.75 80 LEU A O 1
ATOM 618 N N . ALA A 1 81 ? 10.743 3.568 -0.546 1.00 94.50 81 ALA A N 1
ATOM 619 C CA . ALA A 1 81 ? 9.518 4.032 0.093 1.00 94.50 81 ALA A CA 1
ATOM 620 C C . ALA A 1 81 ? 9.480 3.690 1.591 1.00 94.50 81 ALA A C 1
ATOM 622 O O . ALA A 1 81 ? 9.228 4.560 2.417 1.00 94.50 81 ALA A O 1
ATOM 623 N N . ILE A 1 82 ? 9.766 2.443 1.975 1.00 94.19 82 ILE A N 1
ATOM 624 C CA . ILE A 1 82 ? 9.626 1.999 3.371 1.00 94.19 82 ILE A CA 1
ATOM 625 C C . ILE A 1 82 ? 10.768 2.531 4.237 1.00 94.19 82 ILE A C 1
ATOM 627 O O . ILE A 1 82 ? 10.534 3.147 5.278 1.00 94.19 82 ILE A O 1
ATOM 631 N N . ARG A 1 83 ? 12.018 2.287 3.828 1.00 94.25 83 ARG A N 1
ATOM 632 C CA . ARG A 1 83 ? 13.191 2.666 4.627 1.00 94.25 83 ARG A CA 1
ATOM 633 C C . ARG A 1 83 ? 13.430 4.163 4.541 1.00 94.25 83 ARG A C 1
ATOM 635 O O . ARG A 1 83 ? 13.643 4.785 5.573 1.00 94.25 83 ARG A O 1
ATOM 642 N N . GLY A 1 84 ? 13.352 4.739 3.341 1.00 92.62 84 GLY A N 1
ATOM 643 C CA . GLY A 1 84 ? 13.589 6.165 3.126 1.00 92.62 84 GLY A CA 1
ATOM 644 C C . GLY A 1 84 ? 12.627 7.034 3.931 1.00 92.62 84 GLY A C 1
ATOM 645 O O . GLY A 1 84 ? 13.080 7.914 4.658 1.00 92.62 84 GLY A O 1
ATOM 646 N N . VAL A 1 85 ? 11.320 6.741 3.894 1.00 88.75 85 VAL A N 1
ATOM 647 C CA . VAL A 1 85 ? 10.323 7.517 4.655 1.00 88.75 85 VAL A CA 1
ATOM 648 C C . VAL A 1 85 ? 10.551 7.404 6.160 1.00 88.75 85 VAL A C 1
ATOM 650 O O . VAL A 1 85 ? 10.544 8.428 6.844 1.00 88.75 85 VAL A O 1
ATOM 653 N N . VAL A 1 86 ? 10.776 6.194 6.684 1.00 89.81 86 VAL A N 1
ATOM 654 C CA . VAL A 1 86 ? 10.961 5.988 8.130 1.00 89.81 86 VAL A CA 1
ATOM 655 C C . VAL A 1 86 ? 12.257 6.630 8.626 1.00 89.81 86 VAL A C 1
ATOM 657 O O . VAL A 1 86 ? 12.235 7.343 9.631 1.00 89.81 86 VAL A O 1
ATOM 660 N N . SER A 1 87 ? 13.365 6.437 7.905 1.00 86.06 87 SER A N 1
ATOM 661 C CA . SER A 1 87 ? 14.665 7.006 8.271 1.00 86.06 87 SER A CA 1
ATOM 662 C C . SER A 1 87 ? 14.698 8.532 8.177 1.00 86.06 87 SER A C 1
ATOM 664 O O . SER A 1 87 ? 15.379 9.160 8.982 1.00 86.06 87 SER A O 1
ATOM 666 N N . ALA A 1 88 ? 13.971 9.134 7.232 1.00 85.69 88 ALA A N 1
ATOM 667 C CA . ALA A 1 88 ? 13.953 10.586 7.073 1.00 85.69 88 ALA A CA 1
ATOM 668 C C . ALA A 1 88 ? 13.068 11.304 8.105 1.00 85.69 88 ALA A C 1
ATOM 670 O O . ALA A 1 88 ? 13.365 12.440 8.463 1.00 85.69 88 ALA A O 1
ATOM 671 N N . ASN A 1 89 ? 11.985 10.672 8.577 1.00 72.69 89 ASN A N 1
ATOM 672 C CA . ASN A 1 89 ? 10.885 11.426 9.189 1.00 72.69 89 ASN A CA 1
ATOM 673 C C . ASN A 1 89 ? 10.510 11.026 10.619 1.00 72.69 89 ASN A C 1
ATOM 675 O O . ASN A 1 89 ? 9.706 11.733 11.230 1.00 72.69 89 ASN A O 1
ATOM 679 N N . THR A 1 90 ? 10.961 9.891 11.171 1.00 69.69 90 THR A N 1
ATOM 680 C CA . THR A 1 90 ? 10.358 9.419 12.435 1.00 69.69 90 THR A CA 1
ATOM 681 C C . THR A 1 90 ? 11.289 8.560 13.303 1.00 69.69 90 THR A C 1
ATOM 683 O O . THR A 1 90 ? 11.325 7.334 13.144 1.00 69.69 90 THR A O 1
ATOM 686 N N . PRO A 1 91 ? 11.975 9.143 14.310 1.00 74.50 91 PRO A N 1
ATOM 687 C CA . PRO A 1 91 ? 12.537 8.337 15.392 1.00 74.50 91 PRO A CA 1
ATOM 688 C C . PRO A 1 91 ? 11.407 7.548 16.073 1.00 74.50 91 PRO A C 1
ATOM 690 O O . PRO A 1 91 ? 10.335 8.089 16.338 1.00 74.50 91 PRO A O 1
ATOM 693 N N . ASN A 1 92 ? 11.626 6.257 16.337 1.00 79.12 92 ASN A N 1
ATOM 694 C CA . ASN A 1 92 ? 10.630 5.349 16.930 1.00 79.12 92 ASN A CA 1
ATOM 695 C C . ASN A 1 92 ? 9.326 5.187 16.118 1.00 79.12 92 ASN A C 1
ATOM 697 O O . ASN A 1 92 ? 8.246 5.021 16.690 1.00 79.12 92 ASN A O 1
ATOM 701 N N . ALA A 1 93 ? 9.409 5.211 14.783 1.00 82.44 93 ALA A N 1
ATOM 702 C CA . ALA A 1 93 ? 8.269 4.919 13.911 1.00 82.44 93 ALA A CA 1
ATOM 703 C C . ALA A 1 93 ? 7.547 3.605 14.266 1.00 82.44 93 ALA A C 1
ATOM 705 O O . ALA A 1 93 ? 8.168 2.620 14.679 1.00 82.44 93 ALA A O 1
ATOM 706 N N . HIS A 1 94 ? 6.234 3.577 14.023 1.00 83.94 94 HIS A N 1
ATOM 707 C CA . HIS A 1 94 ? 5.462 2.337 13.986 1.00 83.94 94 HIS A CA 1
ATOM 708 C C . HIS A 1 94 ? 4.912 2.114 12.581 1.00 83.94 94 HIS A C 1
ATOM 710 O O . HIS A 1 94 ? 4.031 2.851 12.143 1.00 83.94 94 HIS A O 1
ATOM 716 N N . VAL A 1 95 ? 5.358 1.041 11.930 1.00 82.12 95 VAL A N 1
ATOM 717 C CA . VAL A 1 95 ? 4.898 0.610 10.601 1.00 82.12 95 VAL A CA 1
ATOM 718 C C . VAL A 1 95 ? 3.830 -0.484 10.712 1.00 82.12 95 VAL A C 1
ATOM 720 O O . VAL A 1 95 ? 3.947 -1.412 11.514 1.00 82.12 95 VAL A O 1
ATOM 723 N N . ILE A 1 96 ? 2.763 -0.379 9.923 1.00 83.00 96 ILE A N 1
ATOM 724 C CA . ILE A 1 96 ? 1.709 -1.397 9.830 1.00 83.00 96 ILE A CA 1
ATOM 725 C C . ILE A 1 96 ? 1.751 -1.987 8.423 1.00 83.00 96 ILE A C 1
ATOM 727 O O . ILE A 1 96 ? 1.813 -1.247 7.448 1.00 83.00 96 ILE A O 1
ATOM 731 N N . THR A 1 97 ? 1.737 -3.313 8.324 1.00 83.75 97 THR A N 1
ATOM 732 C CA . THR A 1 97 ? 1.803 -4.053 7.056 1.00 83.75 97 THR A CA 1
ATOM 733 C C . THR A 1 97 ? 1.020 -5.371 7.162 1.00 83.75 97 THR A C 1
ATOM 735 O O . THR A 1 97 ? 0.432 -5.643 8.214 1.00 83.75 97 THR A O 1
ATOM 738 N N . SER A 1 98 ? 0.966 -6.191 6.110 1.00 80.69 98 SER A N 1
ATOM 739 C CA . SER A 1 98 ? 0.299 -7.503 6.133 1.00 80.69 98 SER A CA 1
ATOM 740 C C . SER A 1 98 ? 1.286 -8.667 6.319 1.00 80.69 98 SER A C 1
ATOM 742 O O . SER A 1 98 ? 2.502 -8.497 6.228 1.00 80.69 98 SER A O 1
ATOM 744 N N . VAL A 1 99 ? 0.781 -9.869 6.621 1.00 80.31 99 VAL A N 1
ATOM 745 C CA . VAL A 1 99 ? 1.613 -11.093 6.680 1.00 80.31 99 VAL A CA 1
ATOM 746 C C . VAL A 1 99 ? 1.910 -11.702 5.304 1.00 80.31 99 VAL A C 1
ATOM 748 O O . VAL A 1 99 ? 2.760 -12.582 5.218 1.00 80.31 99 VAL A O 1
ATOM 751 N N . ILE A 1 100 ? 1.231 -11.250 4.244 1.00 78.62 100 ILE A N 1
ATOM 752 C CA . ILE A 1 100 ? 1.335 -11.802 2.879 1.00 78.62 100 ILE A CA 1
ATOM 753 C C . ILE A 1 100 ? 2.089 -10.891 1.908 1.00 78.62 100 ILE A C 1
ATOM 755 O O . ILE A 1 100 ? 1.988 -11.035 0.693 1.00 78.62 100 ILE A O 1
ATOM 759 N N . GLU A 1 101 ? 2.842 -9.932 2.434 1.00 89.06 101 GLU A N 1
ATOM 760 C CA . GLU A 1 101 ? 3.647 -9.039 1.614 1.00 89.06 101 GLU A CA 1
ATOM 761 C C . GLU A 1 101 ? 4.725 -9.778 0.811 1.00 89.06 101 GLU A C 1
ATOM 763 O O . GLU A 1 101 ? 5.366 -10.715 1.297 1.00 89.06 101 GLU A O 1
ATOM 768 N N . HIS A 1 102 ? 5.020 -9.271 -0.388 1.00 91.50 102 HIS A N 1
ATOM 769 C CA . HIS A 1 102 ? 6.193 -9.694 -1.153 1.00 91.50 102 HIS A CA 1
ATOM 770 C C . HIS A 1 102 ? 7.484 -9.494 -0.321 1.00 91.50 102 HIS A C 1
ATOM 772 O O . HIS A 1 102 ? 7.577 -8.524 0.445 1.00 91.50 102 HIS A O 1
ATOM 778 N N . PRO A 1 103 ? 8.540 -10.323 -0.484 1.00 92.56 103 PRO A N 1
ATOM 779 C CA . PRO A 1 103 ? 9.805 -10.146 0.235 1.00 92.56 103 PRO A CA 1
ATOM 780 C C . PRO A 1 103 ? 10.422 -8.744 0.129 1.00 92.56 103 PRO A C 1
ATOM 782 O O . PRO A 1 103 ? 11.082 -8.300 1.069 1.00 92.56 103 PRO A O 1
ATOM 785 N N . ALA A 1 104 ? 10.174 -8.026 -0.973 1.00 90.31 104 ALA A N 1
ATOM 786 C CA . ALA A 1 104 ? 10.602 -6.635 -1.151 1.00 90.31 104 ALA A CA 1
ATOM 787 C C . ALA A 1 104 ? 9.965 -5.643 -0.164 1.00 90.31 104 ALA A C 1
ATOM 789 O O . ALA A 1 104 ? 10.524 -4.575 0.041 1.00 90.31 104 ALA A O 1
ATOM 790 N N . THR A 1 105 ? 8.834 -5.986 0.450 1.00 91.38 105 THR A N 1
ATOM 791 C CA . THR A 1 105 ? 8.167 -5.196 1.497 1.00 91.38 105 THR A CA 1
ATOM 792 C C . THR A 1 105 ? 8.424 -5.804 2.876 1.00 91.38 105 THR A C 1
ATOM 794 O O . THR A 1 105 ? 8.787 -5.098 3.819 1.00 91.38 105 THR A O 1
ATOM 797 N N . ALA A 1 106 ? 8.323 -7.133 2.999 1.00 90.31 106 ALA A N 1
ATOM 798 C CA . ALA A 1 106 ? 8.484 -7.824 4.277 1.00 90.31 106 ALA A CA 1
ATOM 799 C C . ALA A 1 106 ? 9.898 -7.676 4.872 1.00 90.31 106 ALA A C 1
ATOM 801 O O . ALA A 1 106 ? 10.038 -7.481 6.084 1.00 90.31 106 ALA A O 1
ATOM 802 N N . ARG A 1 107 ? 10.951 -7.746 4.041 1.00 96.56 107 ARG A N 1
ATOM 803 C CA . ARG A 1 107 ? 12.347 -7.654 4.507 1.00 96.56 107 ARG A CA 1
ATOM 804 C C . ARG A 1 107 ? 12.728 -6.247 4.980 1.00 96.56 107 ARG A C 1
ATOM 806 O O . ARG A 1 107 ? 13.321 -6.163 6.052 1.00 96.56 107 ARG A O 1
ATOM 813 N N . PRO A 1 108 ? 12.372 -5.149 4.283 1.00 96.19 108 PRO A N 1
ATOM 814 C CA . PRO A 1 108 ? 12.544 -3.803 4.831 1.00 96.19 108 PRO A CA 1
ATOM 815 C C . PRO A 1 108 ? 11.848 -3.596 6.174 1.00 96.19 108 PRO A C 1
ATOM 817 O O . PRO A 1 108 ? 12.450 -3.038 7.085 1.00 96.19 108 PRO A O 1
ATOM 820 N N . CYS A 1 109 ? 10.622 -4.099 6.336 1.00 93.75 109 CYS A N 1
ATOM 821 C CA . CYS A 1 109 ? 9.918 -4.050 7.617 1.00 93.75 109 CYS A CA 1
ATOM 822 C C . CYS A 1 109 ? 10.665 -4.826 8.716 1.00 93.75 109 CYS A C 1
ATOM 824 O O . CYS A 1 109 ? 10.832 -4.310 9.816 1.00 93.75 109 CYS A O 1
ATOM 826 N N . ALA A 1 110 ? 11.173 -6.027 8.421 1.00 94.94 110 ALA A N 1
ATOM 827 C CA . ALA A 1 110 ? 11.990 -6.790 9.370 1.00 94.94 110 ALA A CA 1
ATOM 828 C C . ALA A 1 110 ? 13.304 -6.074 9.728 1.00 94.94 110 ALA A C 1
ATOM 830 O O . ALA A 1 110 ? 13.730 -6.077 10.881 1.00 94.94 110 ALA A O 1
ATOM 831 N N . TRP A 1 111 ? 13.933 -5.416 8.753 1.00 96.00 111 TRP A N 1
ATOM 832 C CA . TRP A 1 111 ? 15.108 -4.586 8.997 1.00 96.00 111 TRP A CA 1
ATOM 833 C C . TRP A 1 111 ? 14.783 -3.409 9.927 1.00 96.00 111 TRP A C 1
ATOM 835 O O . TRP A 1 111 ? 15.545 -3.151 10.854 1.00 96.00 111 TRP A O 1
ATOM 845 N N . LEU A 1 112 ? 13.637 -2.741 9.750 1.00 93.38 112 LEU A N 1
ATOM 846 C CA . LEU A 1 112 ? 13.196 -1.659 10.639 1.00 93.38 112 LEU A CA 1
ATOM 847 C C . LEU A 1 112 ? 12.990 -2.127 12.088 1.00 93.38 112 LEU A C 1
ATOM 849 O O . LEU A 1 112 ? 13.355 -1.397 13.007 1.00 93.38 112 LEU A O 1
ATOM 853 N N . GLU A 1 113 ? 12.476 -3.341 12.309 1.00 92.62 113 GLU A N 1
ATOM 854 C CA . GLU A 1 113 ? 12.391 -3.931 13.658 1.00 92.62 113 GLU A CA 1
ATOM 855 C C . GLU A 1 113 ? 13.777 -4.070 14.299 1.00 92.62 113 GLU A C 1
ATOM 857 O O . GLU A 1 113 ? 13.958 -3.719 15.463 1.00 92.62 113 GLU A O 1
ATOM 862 N N . GLN A 1 114 ? 14.778 -4.510 13.527 1.00 95.00 114 GLN A N 1
ATOM 863 C CA . GLN A 1 114 ? 16.168 -4.598 13.994 1.00 95.00 114 GLN A CA 1
ATOM 864 C C . GLN A 1 114 ? 16.774 -3.221 14.301 1.00 95.00 114 GLN A C 1
ATOM 866 O O . GLN A 1 114 ? 17.666 -3.125 15.139 1.00 95.00 114 GLN A O 1
ATOM 871 N N . GLN A 1 115 ? 16.284 -2.159 13.652 1.00 92.75 115 GLN A N 1
ATOM 872 C CA . GLN A 1 115 ? 16.659 -0.773 13.954 1.00 92.75 115 GLN A CA 1
ATOM 873 C C . GLN A 1 115 ? 15.880 -0.177 15.146 1.00 92.75 115 GLN A C 1
ATOM 875 O O . GLN A 1 115 ? 16.030 1.005 15.442 1.00 92.75 115 GLN A O 1
ATOM 880 N N . GLY A 1 116 ? 15.049 -0.965 15.841 1.00 89.56 116 GLY A N 1
ATOM 881 C CA . GLY A 1 116 ? 14.299 -0.526 17.023 1.00 89.56 116 GLY A CA 1
ATOM 882 C C . GLY A 1 116 ? 12.940 0.119 16.727 1.00 89.56 116 GLY A C 1
ATOM 883 O O . GLY A 1 116 ? 12.283 0.607 17.647 1.00 89.56 116 GLY A O 1
ATOM 884 N N . HIS A 1 117 ? 12.479 0.107 15.473 1.00 88.88 117 HIS A N 1
ATOM 885 C CA . HIS A 1 117 ? 11.127 0.551 15.133 1.00 88.88 117 HIS A CA 1
ATOM 886 C C . HIS A 1 117 ? 10.091 -0.525 15.459 1.00 88.88 117 HIS A C 1
ATOM 888 O O . HIS A 1 117 ? 10.369 -1.724 15.429 1.00 88.88 117 HIS A O 1
ATOM 894 N N . ARG A 1 118 ? 8.849 -0.110 15.721 1.00 84.69 118 ARG A N 1
ATOM 895 C CA . ARG A 1 118 ? 7.751 -1.060 15.916 1.00 84.69 118 ARG A CA 1
ATOM 896 C C . ARG A 1 118 ? 7.147 -1.440 14.567 1.00 84.69 118 ARG A C 1
ATOM 898 O O . ARG A 1 118 ? 6.820 -0.567 13.769 1.00 84.69 118 ARG A O 1
ATOM 905 N N . VAL A 1 119 ? 6.906 -2.728 14.340 1.00 83.62 119 VAL A N 1
ATOM 906 C CA . VAL A 1 119 ? 6.148 -3.200 13.175 1.00 83.62 119 VAL A CA 1
ATOM 907 C C . VAL A 1 119 ? 4.982 -4.066 13.635 1.00 83.62 119 VAL A C 1
ATOM 909 O O . VAL A 1 119 ? 5.093 -4.857 14.568 1.00 83.62 119 VAL A O 1
ATOM 912 N N . SER A 1 120 ? 3.810 -3.882 13.035 1.00 81.88 120 SER A N 1
ATOM 913 C CA . SER A 1 120 ? 2.647 -4.752 13.252 1.00 81.88 120 SER A CA 1
ATOM 914 C C . SER A 1 120 ? 2.197 -5.351 11.930 1.00 81.88 120 SER A C 1
ATOM 916 O O . SER A 1 120 ? 2.032 -4.625 10.952 1.00 81.88 120 SER A O 1
ATOM 918 N N . ARG A 1 121 ? 2.008 -6.674 11.914 1.00 81.06 121 ARG A N 1
ATOM 919 C CA . ARG A 1 121 ? 1.607 -7.438 10.731 1.00 81.06 121 ARG A CA 1
ATOM 920 C C . ARG A 1 121 ? 0.179 -7.941 10.906 1.00 81.06 121 ARG A C 1
ATOM 922 O O . ARG A 1 121 ? -0.100 -8.667 11.857 1.00 81.06 121 ARG A O 1
ATOM 929 N N . ILE A 1 122 ? -0.713 -7.531 10.012 1.00 76.00 122 ILE A N 1
ATOM 930 C CA . ILE A 1 122 ? -2.120 -7.940 10.005 1.00 76.00 122 ILE A CA 1
ATOM 931 C C . ILE A 1 122 ? -2.225 -9.304 9.308 1.00 76.00 122 ILE A C 1
ATOM 933 O O . ILE A 1 122 ? -1.693 -9.477 8.209 1.00 76.00 122 ILE A O 1
ATOM 937 N N . SER A 1 123 ? -2.872 -10.276 9.956 1.00 71.38 123 SER A N 1
ATOM 938 C CA . SER A 1 123 ? -3.081 -11.626 9.414 1.00 71.38 123 SER A CA 1
ATOM 939 C C . SER A 1 123 ? -4.100 -11.637 8.269 1.00 71.38 123 SER A C 1
ATOM 941 O O . SER A 1 123 ? -4.816 -10.658 8.069 1.00 71.38 123 SER A O 1
ATOM 943 N N . VAL A 1 124 ? -4.178 -12.738 7.513 1.00 66.38 124 VAL A N 1
ATOM 944 C CA . VAL A 1 124 ? -5.156 -12.924 6.424 1.00 66.38 124 VAL A CA 1
ATOM 945 C C . VAL A 1 124 ? -5.965 -14.208 6.574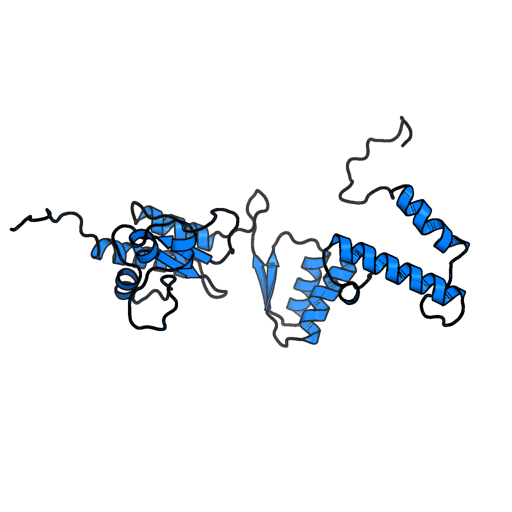 1.00 66.38 124 VAL A C 1
ATOM 947 O O . VAL A 1 124 ? -5.539 -15.136 7.271 1.00 66.38 124 VAL A O 1
ATOM 950 N N . ASP A 1 125 ? -7.162 -14.243 5.993 1.00 64.56 125 ASP A N 1
ATOM 951 C CA . ASP A 1 125 ? -7.997 -15.440 5.899 1.00 64.56 125 ASP A CA 1
ATOM 952 C C . ASP A 1 125 ? -7.494 -16.400 4.807 1.00 64.56 125 ASP A C 1
ATOM 954 O O . ASP A 1 125 ? -6.439 -16.188 4.209 1.00 64.56 125 ASP A O 1
ATOM 958 N N . GLN A 1 126 ? -8.213 -17.505 4.596 1.00 69.12 126 GLN A N 1
ATOM 959 C CA . GLN A 1 126 ? -7.841 -18.518 3.602 1.00 69.12 126 GLN A CA 1
ATOM 960 C C . GLN A 1 126 ? -7.918 -18.007 2.153 1.00 69.12 126 GLN A C 1
ATOM 962 O O . GLN A 1 126 ? -7.273 -18.580 1.281 1.00 69.12 126 GLN A O 1
ATOM 967 N N . ASP A 1 127 ? -8.660 -16.923 1.915 1.00 62.22 127 ASP A N 1
ATOM 968 C CA . ASP A 1 127 ? -8.805 -16.277 0.610 1.00 62.22 127 ASP A CA 1
ATOM 969 C C . ASP A 1 127 ? -7.790 -15.127 0.433 1.00 62.22 127 ASP A C 1
ATOM 971 O O . ASP A 1 127 ? -7.840 -14.386 -0.551 1.00 62.22 127 ASP A O 1
ATOM 975 N N . GLY A 1 128 ? -6.865 -14.949 1.387 1.00 52.78 128 GLY A N 1
ATOM 976 C CA . GLY A 1 128 ? -5.834 -13.911 1.356 1.00 52.78 128 GLY A CA 1
ATOM 977 C C . GLY A 1 128 ? -6.333 -12.512 1.729 1.00 52.78 128 GLY A C 1
ATOM 978 O O . GLY A 1 128 ? -5.606 -11.534 1.540 1.00 52.78 128 GLY A O 1
ATOM 979 N N . ARG A 1 129 ? -7.547 -12.378 2.277 1.00 67.62 129 ARG A N 1
ATOM 980 C CA . ARG A 1 129 ? -8.090 -11.084 2.717 1.00 67.62 129 ARG A CA 1
ATOM 981 C C . ARG A 1 129 ? -7.579 -10.758 4.109 1.00 67.62 129 ARG A C 1
ATOM 983 O O . ARG A 1 129 ? -7.512 -11.634 4.964 1.00 67.62 129 ARG A O 1
ATOM 990 N N . LEU A 1 130 ? -7.249 -9.492 4.367 1.00 65.38 130 LEU A N 1
ATOM 991 C CA . LEU A 1 130 ? -6.844 -9.044 5.703 1.00 65.38 130 LEU A CA 1
ATOM 992 C C . LEU A 1 130 ? -7.917 -9.431 6.728 1.00 65.38 130 LEU A C 1
ATOM 994 O O . LEU A 1 130 ? -9.071 -9.033 6.594 1.00 65.38 130 LEU A O 1
ATOM 998 N N . ARG A 1 131 ? -7.537 -10.187 7.765 1.00 64.25 131 ARG A N 1
ATOM 999 C CA . ARG A 1 131 ? -8.433 -10.543 8.867 1.00 64.25 131 ARG A CA 1
ATOM 1000 C C . ARG A 1 131 ? -8.727 -9.293 9.667 1.00 64.25 131 ARG A C 1
ATOM 1002 O O . ARG A 1 131 ? -7.979 -8.895 10.557 1.00 64.25 131 ARG A O 1
ATOM 1009 N N . LEU A 1 132 ? -9.900 -8.744 9.399 1.00 66.31 132 LEU A N 1
ATOM 1010 C CA . LEU A 1 132 ? -10.527 -7.679 10.172 1.00 66.31 132 LEU A CA 1
ATOM 1011 C C . LEU A 1 132 ? -11.179 -8.232 11.450 1.00 66.31 132 LEU A C 1
ATOM 1013 O O . LEU A 1 132 ? -12.071 -7.603 12.012 1.00 66.31 132 LEU A O 1
ATOM 1017 N N . ALA A 1 133 ? -10.753 -9.424 11.892 1.00 65.56 133 ALA A N 1
ATOM 1018 C CA . ALA A 1 133 ? -11.496 -10.346 12.746 1.00 65.56 133 ALA A CA 1
ATOM 1019 C C . ALA A 1 133 ? -11.997 -9.720 14.048 1.00 65.56 133 ALA A C 1
ATOM 1021 O O . ALA A 1 133 ? -13.051 -10.096 14.530 1.00 65.56 133 ALA A O 1
ATOM 1022 N N . MET A 1 134 ? -11.301 -8.723 14.594 1.00 66.38 134 MET A N 1
ATOM 1023 C CA . MET A 1 134 ? -11.760 -8.022 15.792 1.00 66.38 134 MET A CA 1
ATOM 1024 C C . MET A 1 134 ? -12.994 -7.142 15.543 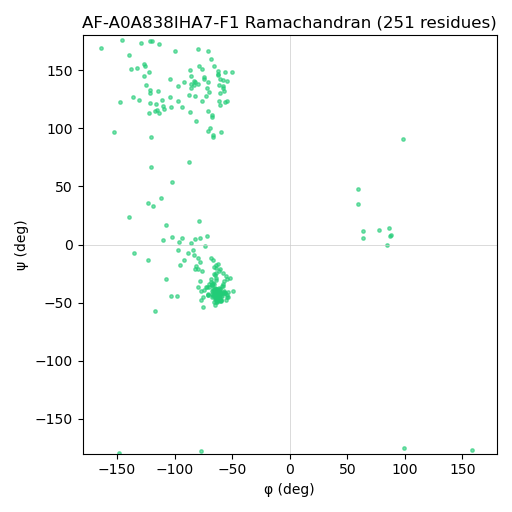1.00 66.38 134 MET A C 1
ATOM 1026 O O . MET A 1 134 ? -13.871 -7.069 16.395 1.00 66.38 134 MET A O 1
ATOM 1030 N N . VAL A 1 135 ? -13.094 -6.490 14.381 1.00 70.88 135 VAL A N 1
ATOM 1031 C CA . VAL A 1 135 ? -14.289 -5.728 13.979 1.00 70.88 135 VAL A CA 1
ATOM 1032 C C . VAL A 1 135 ? -15.437 -6.669 13.613 1.00 70.88 135 VAL A C 1
ATOM 1034 O O . VAL A 1 135 ? -16.596 -6.371 13.901 1.00 70.88 135 VAL A O 1
ATOM 1037 N N . GLU A 1 136 ? -15.135 -7.808 12.995 1.00 74.62 136 GLU A N 1
ATOM 1038 C CA . GLU A 1 136 ? -16.144 -8.816 12.656 1.00 74.62 136 GLU A CA 1
ATOM 1039 C C . GLU A 1 136 ? -16.673 -9.546 13.891 1.00 74.62 136 GLU A C 1
ATOM 1041 O O . GLU A 1 136 ? -17.886 -9.679 14.023 1.00 74.62 136 GLU A O 1
ATOM 1046 N N . ALA A 1 137 ? -15.799 -9.926 14.825 1.00 71.62 137 ALA A N 1
ATOM 1047 C CA . ALA A 1 137 ? -16.171 -10.483 16.121 1.00 71.62 137 ALA A CA 1
ATOM 1048 C C . ALA A 1 137 ? -16.994 -9.475 16.933 1.00 71.62 137 ALA A C 1
ATOM 1050 O O . ALA A 1 137 ? -18.063 -9.824 17.419 1.00 71.62 137 ALA A O 1
ATOM 1051 N N . ALA A 1 138 ? -16.575 -8.201 16.987 1.00 69.56 138 ALA A N 1
ATOM 1052 C CA . ALA A 1 138 ? -17.362 -7.141 17.623 1.00 69.56 138 ALA A CA 1
ATOM 1053 C C . ALA A 1 138 ? -18.782 -7.054 17.042 1.00 69.56 138 ALA A C 1
ATOM 1055 O O . ALA A 1 138 ? -19.756 -6.943 17.781 1.00 69.56 138 ALA A O 1
ATOM 1056 N N . LEU A 1 139 ? -18.908 -7.105 15.712 1.00 79.25 139 LEU A N 1
ATOM 1057 C CA . LEU A 1 139 ? -20.207 -7.074 15.047 1.00 79.25 139 LEU A CA 1
ATOM 1058 C C . LEU A 1 139 ? -21.031 -8.334 15.346 1.00 79.25 139 LEU A C 1
ATOM 1060 O O . LEU A 1 139 ? -22.226 -8.209 15.595 1.00 79.25 139 LEU A O 1
ATOM 1064 N N . ALA A 1 140 ? -20.417 -9.518 15.306 1.00 82.94 140 ALA A N 1
ATOM 1065 C CA . ALA A 1 140 ? -21.091 -10.791 15.541 1.00 82.94 140 ALA A CA 1
ATOM 1066 C C . ALA A 1 140 ? -21.640 -10.897 16.972 1.00 82.94 140 ALA A C 1
ATOM 1068 O O . ALA A 1 140 ? -22.813 -11.226 17.140 1.00 82.94 140 ALA A O 1
ATOM 1069 N N . GLU A 1 141 ? -20.837 -10.542 17.977 1.00 77.56 141 GLU A N 1
ATOM 1070 C CA . GLU A 1 141 ? -21.243 -10.578 19.387 1.00 77.56 141 GLU A CA 1
ATOM 1071 C C . GLU A 1 141 ? -22.402 -9.618 19.673 1.00 77.56 141 GLU A C 1
ATOM 1073 O O . GLU A 1 141 ? -23.441 -10.018 20.203 1.00 77.56 141 GLU A O 1
ATOM 1078 N N . VAL A 1 142 ? -22.291 -8.353 19.241 1.00 78.06 142 VAL A N 1
ATOM 1079 C CA . VAL A 1 142 ? -23.376 -7.380 19.452 1.00 78.06 142 VAL A CA 1
ATOM 1080 C C . VAL A 1 142 ? -24.632 -7.796 18.679 1.00 78.06 142 VAL A C 1
ATOM 1082 O O . VAL A 1 142 ? -25.737 -7.660 19.200 1.00 78.06 142 VAL A O 1
ATOM 1085 N N . ALA A 1 143 ? -24.500 -8.326 17.458 1.00 84.06 143 ALA A N 1
ATOM 1086 C CA . ALA A 1 143 ? -25.646 -8.765 16.659 1.00 84.06 143 ALA A CA 1
ATOM 1087 C C . ALA A 1 143 ? -26.359 -9.990 17.255 1.00 84.06 143 ALA A C 1
ATOM 1089 O O . ALA A 1 143 ? -27.582 -10.081 17.148 1.00 84.06 143 ALA A O 1
ATOM 1090 N N . GLY A 1 144 ? -25.624 -10.906 17.896 1.00 80.31 144 GLY A N 1
ATOM 1091 C CA . GLY A 1 144 ? -26.201 -12.057 18.596 1.00 80.31 144 GLY A CA 1
ATOM 1092 C C . GLY A 1 144 ? -27.050 -11.656 19.805 1.00 80.31 144 GLY A C 1
ATOM 1093 O O . GLY A 1 144 ? -28.072 -12.285 20.078 1.00 80.31 144 GLY A O 1
ATOM 1094 N N . ALA A 1 145 ? -26.669 -10.577 20.492 1.00 80.62 145 ALA A N 1
ATOM 1095 C CA . ALA A 1 145 ? -27.352 -10.102 21.694 1.00 80.62 145 ALA A CA 1
ATOM 1096 C C . ALA A 1 145 ? -28.396 -8.993 21.441 1.00 80.62 145 ALA A C 1
ATOM 1098 O O . ALA A 1 145 ? -29.251 -8.748 22.293 1.00 80.62 145 ALA A O 1
ATOM 1099 N N . VAL A 1 146 ? -28.355 -8.323 20.282 1.00 87.75 146 VAL A N 1
ATOM 1100 C CA . VAL A 1 146 ? -29.239 -7.198 19.933 1.00 87.75 146 VAL A CA 1
ATOM 1101 C C . VAL A 1 146 ? -30.046 -7.510 18.664 1.00 87.75 146 VAL A C 1
ATOM 1103 O O . VAL A 1 146 ? -29.608 -7.210 17.547 1.00 87.75 146 VAL A O 1
ATOM 1106 N N . PRO A 1 147 ? -31.265 -8.068 18.800 1.00 87.56 147 PRO A N 1
ATOM 1107 C CA . PRO A 1 147 ? -32.153 -8.314 17.670 1.00 87.56 147 PRO A CA 1
ATOM 1108 C C . PRO A 1 147 ? -32.446 -7.038 16.874 1.00 87.56 147 PRO A C 1
ATOM 1110 O O . PRO A 1 147 ? -32.972 -6.065 17.415 1.00 87.56 147 PRO A O 1
ATOM 1113 N N . GLY A 1 148 ? -32.143 -7.062 15.573 1.00 87.94 148 GLY A N 1
ATOM 1114 C CA . GLY A 1 148 ? -32.350 -5.929 14.664 1.00 87.94 148 GLY A CA 1
ATOM 1115 C C . GLY A 1 148 ? -31.181 -4.940 14.587 1.00 87.94 148 GLY A C 1
ATOM 1116 O O . GLY A 1 148 ? -31.334 -3.892 13.956 1.00 87.94 148 GLY A O 1
ATOM 1117 N N . LEU A 1 149 ? -30.027 -5.253 15.192 1.00 91.81 149 LEU A N 1
ATOM 1118 C CA . LEU A 1 149 ? -28.784 -4.523 14.940 1.00 91.81 149 LEU A CA 1
ATOM 1119 C C . LEU A 1 149 ? -28.435 -4.584 13.447 1.00 91.81 149 LEU A C 1
ATOM 1121 O O . LEU A 1 149 ? -28.506 -5.644 12.823 1.00 91.81 149 LEU A O 1
ATOM 1125 N N . ALA A 1 150 ? -28.016 -3.459 12.873 1.00 90.75 150 ALA A N 1
ATOM 1126 C CA . ALA A 1 150 ? -27.619 -3.416 11.471 1.00 90.75 150 ALA A CA 1
ATOM 1127 C C . ALA A 1 150 ? -26.352 -2.586 11.243 1.00 90.75 150 ALA A C 1
ATOM 1129 O O . ALA A 1 150 ? -26.072 -1.636 11.968 1.00 90.75 150 ALA A O 1
ATOM 1130 N N . LEU A 1 151 ? -25.591 -2.940 10.206 1.00 91.69 151 LEU A N 1
ATOM 1131 C CA . LEU A 1 151 ? -24.386 -2.222 9.795 1.00 91.69 151 LEU A CA 1
ATOM 1132 C C . LEU A 1 151 ? -24.746 -0.969 8.982 1.00 91.69 151 LEU A C 1
ATOM 1134 O O . LEU A 1 151 ? -25.614 -1.008 8.104 1.00 91.69 151 LEU A O 1
ATOM 1138 N N . ASN A 1 152 ? -24.042 0.127 9.249 1.00 88.94 152 ASN A N 1
ATOM 1139 C CA . ASN A 1 152 ? -23.997 1.310 8.402 1.00 88.94 152 ASN A CA 1
ATOM 1140 C C . ASN A 1 152 ? -22.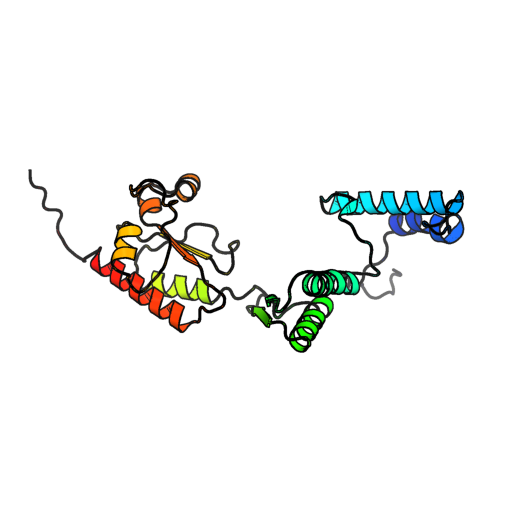738 1.240 7.520 1.00 88.94 152 ASN A C 1
ATOM 1142 O O . ASN A 1 152 ? -21.621 1.155 8.032 1.00 88.94 152 ASN A O 1
ATOM 1146 N N . GLY A 1 153 ? -22.915 1.311 6.199 1.00 85.75 153 GLY A N 1
ATOM 1147 C CA . GLY A 1 153 ? -21.824 1.290 5.219 1.00 85.75 153 GLY A CA 1
ATOM 1148 C C . GLY A 1 153 ? -21.600 -0.086 4.589 1.00 85.75 153 GLY A C 1
ATOM 1149 O O . GLY A 1 153 ? -22.374 -1.018 4.802 1.00 85.75 153 GLY A O 1
ATOM 1150 N N . HIS A 1 154 ? -20.552 -0.198 3.771 1.00 82.19 154 HIS A N 1
ATOM 1151 C CA . HIS A 1 154 ? -20.258 -1.417 3.019 1.00 82.19 154 HIS A CA 1
ATOM 1152 C C . HIS A 1 154 ? -19.756 -2.542 3.940 1.00 82.19 154 HIS A C 1
ATOM 1154 O O . HIS A 1 154 ? -18.951 -2.298 4.838 1.00 82.19 154 HIS A O 1
ATOM 1160 N N . ARG A 1 155 ? -20.197 -3.785 3.701 1.00 79.44 155 ARG A N 1
ATOM 1161 C CA . ARG A 1 155 ? -19.778 -4.967 4.478 1.00 79.44 155 ARG A CA 1
ATOM 1162 C C . ARG A 1 155 ? -18.292 -5.288 4.282 1.00 79.44 155 ARG A C 1
ATOM 1164 O O . ARG A 1 155 ? -17.568 -5.412 5.267 1.00 79.44 155 ARG A O 1
ATOM 1171 N N . ASP A 1 156 ? -17.864 -5.337 3.022 1.00 71.50 156 ASP A N 1
ATOM 1172 C CA . ASP A 1 156 ? -16.505 -5.749 2.636 1.00 71.50 156 ASP A CA 1
ATOM 1173 C C . ASP A 1 156 ? -15.540 -4.568 2.379 1.00 71.50 156 ASP A C 1
ATOM 1175 O O . ASP A 1 156 ? -14.421 -4.558 2.879 1.00 71.50 156 ASP A O 1
ATOM 1179 N N . HIS A 1 157 ? -15.968 -3.521 1.663 1.00 76.75 157 HIS A N 1
ATOM 1180 C CA . HIS A 1 157 ? -15.159 -2.333 1.356 1.00 76.75 157 HIS A CA 1
ATOM 1181 C C . HIS A 1 157 ? -15.239 -1.255 2.448 1.00 76.75 157 HIS A C 1
ATOM 1183 O O . HIS A 1 157 ? -15.840 -0.194 2.264 1.00 76.75 157 HIS A O 1
ATOM 1189 N N . ARG A 1 158 ? -14.633 -1.524 3.607 1.00 76.62 158 ARG A N 1
ATOM 1190 C CA . ARG A 1 158 ? -14.575 -0.588 4.742 1.00 76.62 158 ARG A CA 1
ATOM 1191 C C . ARG A 1 158 ? -13.215 -0.602 5.428 1.00 76.62 158 ARG A C 1
ATOM 1193 O O . ARG A 1 158 ? -12.434 -1.535 5.265 1.00 76.62 158 ARG A O 1
ATOM 1200 N N . LEU A 1 159 ? -12.943 0.438 6.218 1.00 75.62 159 LEU A N 1
ATOM 1201 C CA . LEU A 1 159 ? -11.713 0.502 7.000 1.00 75.62 159 LEU A CA 1
ATOM 1202 C C . LEU A 1 159 ? -11.638 -0.664 7.999 1.00 75.62 159 LEU A C 1
ATOM 1204 O O . LEU A 1 159 ? -12.619 -0.929 8.699 1.00 75.62 159 LEU A O 1
ATOM 1208 N N . PRO A 1 160 ? -10.460 -1.299 8.129 1.00 71.44 160 PRO A N 1
ATOM 1209 C CA . PRO A 1 160 ? -10.264 -2.518 8.911 1.00 71.44 160 PRO A CA 1
ATOM 1210 C C . PRO A 1 160 ? -10.570 -2.361 10.403 1.00 71.44 160 PRO A C 1
ATOM 1212 O O . PRO A 1 160 ? -10.825 -3.339 11.097 1.00 71.44 160 PRO A O 1
ATOM 1215 N N . ASN A 1 161 ? -10.519 -1.130 10.907 1.00 78.25 161 ASN A N 1
ATOM 1216 C CA . ASN A 1 161 ? -10.651 -0.809 12.320 1.00 78.25 161 ASN A CA 1
ATOM 1217 C C . ASN A 1 161 ? -11.958 -0.083 12.666 1.00 78.25 161 ASN A C 1
ATOM 1219 O O . ASN A 1 161 ? -12.105 0.350 13.804 1.00 78.25 161 ASN A O 1
ATOM 1223 N N . THR A 1 162 ? -12.867 0.118 11.708 1.00 84.25 162 THR A N 1
ATOM 1224 C CA . THR A 1 162 ? -14.071 0.933 11.913 1.00 84.25 162 THR A CA 1
ATOM 1225 C C . THR A 1 162 ? -15.330 0.087 11.775 1.00 84.25 162 THR A C 1
ATOM 1227 O O . THR A 1 162 ? -15.615 -0.470 10.714 1.00 84.25 162 THR A O 1
ATOM 1230 N N . LEU A 1 163 ? -16.130 0.057 12.839 1.00 86.94 163 LEU A N 1
ATOM 1231 C CA . LEU A 1 163 ? -17.454 -0.546 12.870 1.00 86.94 163 LEU A CA 1
ATOM 1232 C C . LEU A 1 163 ? -18.494 0.538 13.148 1.00 86.94 163 LEU A C 1
ATOM 1234 O O . LEU A 1 163 ? -18.495 1.123 14.223 1.00 86.94 163 LEU A O 1
ATOM 1238 N N . ASN A 1 164 ? -19.388 0.811 12.202 1.00 90.50 164 ASN A N 1
ATOM 1239 C CA . ASN A 1 164 ? -20.514 1.719 12.416 1.00 90.50 164 ASN A CA 1
ATOM 1240 C C . ASN A 1 164 ? -21.814 0.917 12.344 1.00 90.50 164 ASN A C 1
ATOM 1242 O O . ASN A 1 164 ? -22.140 0.375 11.292 1.00 90.50 164 ASN A O 1
ATOM 1246 N N . VAL A 1 165 ? -22.528 0.803 13.459 1.00 92.19 165 VAL A N 1
ATOM 1247 C CA . VAL A 1 165 ? -23.755 0.004 13.586 1.00 92.19 165 VAL A CA 1
ATOM 1248 C C . VAL A 1 165 ? -24.894 0.857 14.117 1.00 92.19 165 VAL A C 1
ATOM 1250 O O . VAL A 1 165 ? -24.663 1.823 14.835 1.00 92.19 165 VAL A O 1
ATOM 1253 N N . ARG A 1 166 ? -26.130 0.490 13.791 1.00 92.75 166 ARG A N 1
ATOM 1254 C CA . ARG A 1 166 ? -27.344 1.121 14.314 1.00 92.75 166 ARG A CA 1
ATOM 1255 C C . ARG A 1 166 ? -28.085 0.172 15.247 1.00 92.75 166 ARG A C 1
ATOM 1257 O O . ARG A 1 166 ? -28.422 -0.948 14.857 1.00 92.75 166 ARG A O 1
ATOM 1264 N N . PHE A 1 167 ? -28.331 0.640 16.466 1.00 93.75 167 PHE A N 1
ATOM 1265 C CA . PHE A 1 167 ? -29.102 -0.055 17.488 1.00 93.75 167 PHE A CA 1
ATOM 1266 C C . PHE A 1 167 ? -30.591 0.276 17.325 1.00 93.75 167 PHE A C 1
ATOM 1268 O O . PHE A 1 167 ? -30.959 1.449 17.245 1.00 93.75 167 PHE A O 1
ATOM 1275 N N . PRO A 1 168 ? -31.477 -0.728 17.266 1.00 91.88 168 PRO A N 1
ATOM 1276 C CA . PRO A 1 168 ? -32.893 -0.488 17.031 1.00 91.88 168 PRO A CA 1
ATOM 1277 C C . PRO A 1 168 ? -33.583 0.079 18.276 1.00 91.88 168 PRO A C 1
ATOM 1279 O O . PRO A 1 168 ? -33.330 -0.375 19.392 1.00 91.88 168 PRO A O 1
ATOM 1282 N N . ARG A 1 169 ? -34.533 1.004 18.065 1.00 90.56 169 ARG A N 1
ATOM 1283 C CA . ARG A 1 169 ? -35.436 1.577 19.089 1.00 90.56 169 ARG A CA 1
ATOM 1284 C C . ARG A 1 169 ? -34.758 2.380 20.208 1.00 90.56 169 ARG A C 1
ATOM 1286 O O . ARG A 1 169 ? -35.415 2.701 21.193 1.00 90.56 169 ARG A O 1
ATOM 1293 N N . VAL A 1 170 ? -33.476 2.708 20.074 1.00 91.38 170 VAL A N 1
ATOM 1294 C CA . VAL A 1 170 ? -32.737 3.514 21.055 1.00 91.38 170 VAL A CA 1
ATOM 1295 C C . VAL A 1 170 ? -31.961 4.616 20.351 1.00 91.38 170 VAL A C 1
ATOM 1297 O O . VAL A 1 170 ? -31.546 4.449 19.208 1.00 91.38 170 VAL A O 1
ATOM 1300 N N . ALA A 1 171 ? -31.731 5.726 21.048 1.00 91.12 171 ALA A N 1
ATOM 1301 C CA . ALA A 1 171 ? -30.777 6.737 20.615 1.00 91.12 171 ALA A CA 1
ATOM 1302 C C . ALA A 1 171 ? -29.359 6.329 21.046 1.00 91.12 171 ALA A C 1
ATOM 1304 O O . ALA A 1 171 ? -29.152 5.896 22.182 1.00 91.12 171 ALA A O 1
ATOM 1305 N N . GLY A 1 172 ? -28.375 6.497 20.162 1.00 89.56 172 GLY A N 1
ATOM 1306 C CA . GLY A 1 172 ? -26.966 6.210 20.432 1.00 89.56 172 GLY A CA 1
ATOM 1307 C C . GLY A 1 172 ? -26.430 6.923 21.683 1.00 89.56 172 GLY A C 1
ATOM 1308 O O . GLY A 1 172 ? -25.802 6.260 22.508 1.00 89.56 172 GLY A O 1
ATOM 1309 N N . PRO A 1 173 ? -26.709 8.227 21.899 1.00 89.56 173 PRO A N 1
ATOM 1310 C CA . PRO A 1 173 ? -26.275 8.932 23.110 1.00 89.56 173 PRO A CA 1
ATOM 1311 C C . PRO A 1 173 ? -26.837 8.319 24.399 1.00 89.56 173 PRO A C 1
ATOM 1313 O O . PRO A 1 173 ? -26.107 8.146 25.374 1.00 89.56 173 PRO A O 1
ATOM 1316 N N . ALA A 1 174 ? -28.111 7.911 24.387 1.00 90.94 174 ALA A N 1
ATOM 1317 C CA . ALA A 1 174 ? -28.739 7.226 25.516 1.00 90.94 174 ALA A CA 1
ATOM 1318 C C . ALA A 1 174 ? -28.141 5.830 25.757 1.00 90.94 174 ALA A C 1
ATOM 1320 O O . ALA A 1 174 ? -28.009 5.401 26.900 1.00 90.94 174 ALA A O 1
ATOM 1321 N N . LEU A 1 175 ? -27.748 5.121 24.694 1.00 92.69 175 LEU A N 1
ATOM 1322 C CA . LEU A 1 175 ? -27.041 3.847 24.818 1.00 92.69 175 LEU A CA 1
ATOM 1323 C C . LEU A 1 175 ? -25.673 4.037 25.485 1.00 92.69 175 LEU A C 1
ATOM 1325 O O . LEU A 1 175 ? -25.348 3.325 26.435 1.00 92.69 175 LEU A O 1
ATOM 1329 N N . LEU A 1 176 ? -24.884 5.003 25.005 1.00 89.38 176 LEU A N 1
ATOM 1330 C CA . LEU A 1 176 ? -23.537 5.256 25.521 1.00 89.38 176 LEU A CA 1
ATOM 1331 C C . LEU A 1 176 ? -23.541 5.811 26.949 1.00 89.38 176 LEU A C 1
ATOM 1333 O O . LEU A 1 176 ? -22.631 5.500 27.712 1.00 89.38 176 LEU A O 1
ATOM 1337 N N . SER A 1 177 ? -24.580 6.547 27.358 1.00 91.19 177 SER A N 1
ATOM 1338 C CA . SER A 1 177 ? -24.704 7.017 28.745 1.00 91.19 177 SER A CA 1
ATOM 1339 C C . SER A 1 177 ? -24.905 5.879 29.757 1.00 91.19 177 SER A C 1
ATOM 1341 O O . SER A 1 177 ? -24.519 6.021 30.916 1.00 91.19 177 SER A O 1
ATOM 1343 N N . LEU A 1 178 ? -25.445 4.729 29.328 1.00 92.00 178 LEU A N 1
ATOM 1344 C CA . LEU A 1 178 ? -25.540 3.506 30.139 1.00 92.00 178 LEU A CA 1
ATOM 1345 C C . LEU A 1 178 ? -24.346 2.553 29.967 1.00 92.00 178 LEU A C 1
ATOM 1347 O O . LEU A 1 178 ? -24.198 1.610 30.750 1.00 92.00 178 LEU A O 1
ATOM 1351 N N . ALA A 1 179 ? -23.514 2.774 28.949 1.00 89.56 179 ALA A N 1
ATOM 1352 C CA . ALA A 1 179 ? -22.318 1.998 28.639 1.00 89.56 179 ALA A CA 1
ATOM 1353 C C . ALA A 1 179 ? -21.050 2.746 29.091 1.00 89.56 179 ALA A C 1
ATOM 1355 O O . ALA A 1 179 ? -20.135 2.960 28.304 1.00 89.56 179 ALA A O 1
ATOM 1356 N N . THR A 1 180 ? -20.987 3.141 30.367 1.00 86.06 180 THR A N 1
ATOM 1357 C CA . THR A 1 180 ? -19.933 4.022 30.920 1.00 86.06 180 THR A CA 1
ATOM 1358 C C . THR A 1 180 ? -18.506 3.491 30.762 1.00 86.06 180 THR A C 1
ATOM 1360 O O . THR A 1 180 ? -17.558 4.269 30.737 1.00 86.06 180 THR A O 1
ATOM 1363 N N . ASP A 1 181 ? -18.357 2.175 30.630 1.00 83.50 181 ASP A N 1
ATOM 1364 C CA . ASP A 1 181 ? -17.080 1.483 30.423 1.00 83.50 181 ASP A CA 1
ATOM 1365 C C . ASP A 1 181 ? -16.662 1.405 28.935 1.00 83.50 181 ASP A C 1
ATOM 1367 O O . ASP A 1 181 ? -15.624 0.823 28.613 1.00 83.50 181 ASP A O 1
ATOM 1371 N N . VAL A 1 182 ? -17.455 1.968 28.013 1.00 86.06 182 VAL A N 1
ATOM 1372 C CA . VAL A 1 182 ? -17.201 1.970 26.565 1.00 86.06 182 VAL A CA 1
ATOM 1373 C C . VAL A 1 182 ? -17.152 3.405 26.041 1.00 86.06 182 VAL A C 1
ATOM 1375 O O . VAL A 1 182 ? -18.160 4.101 25.966 1.00 86.06 182 VAL A O 1
ATOM 1378 N N . ALA A 1 183 ? -15.971 3.831 25.595 1.00 86.12 183 ALA A N 1
ATOM 1379 C CA . ALA A 1 183 ? -15.803 5.088 24.875 1.00 86.12 183 ALA A CA 1
ATOM 1380 C C . ALA A 1 183 ? -16.049 4.879 23.370 1.00 86.12 183 ALA A C 1
ATOM 1382 O O . ALA A 1 183 ? -15.280 4.193 22.695 1.00 86.12 183 ALA A O 1
ATOM 1383 N N . ALA A 1 184 ? -17.115 5.480 22.839 1.00 88.25 184 ALA A N 1
ATOM 1384 C CA . ALA A 1 184 ? -17.511 5.384 21.432 1.00 88.25 184 ALA A CA 1
ATOM 1385 C C . ALA A 1 184 ? -18.144 6.696 20.931 1.00 88.25 184 ALA A C 1
ATOM 1387 O O . ALA A 1 184 ? -18.320 7.645 21.692 1.00 88.25 184 ALA A O 1
ATOM 1388 N N . SER A 1 185 ? -18.474 6.766 19.639 1.00 85.19 185 SER A N 1
ATOM 1389 C CA . SER A 1 185 ? -19.061 7.957 19.002 1.00 85.19 185 SER A CA 1
ATOM 1390 C C . SER A 1 185 ? -20.407 7.625 18.362 1.00 85.19 185 SER A C 1
ATOM 1392 O O . SER A 1 185 ? -20.578 6.521 17.870 1.00 85.19 185 SER A O 1
ATOM 1394 N N . THR A 1 186 ? -21.350 8.565 18.306 1.00 83.50 186 THR A N 1
ATOM 1395 C CA . THR A 1 186 ? -22.696 8.359 17.725 1.00 83.50 186 THR A CA 1
ATOM 1396 C C . THR A 1 186 ? -22.862 8.958 16.323 1.00 83.50 186 THR A C 1
ATOM 1398 O O . THR A 1 186 ? -23.936 8.924 15.734 1.00 83.50 186 THR A O 1
ATOM 1401 N N . GLY A 1 187 ? -21.775 9.470 15.732 1.00 61.06 187 GLY A N 1
ATOM 1402 C CA . GLY A 1 187 ? -21.755 9.948 14.345 1.00 61.06 187 GLY A CA 1
ATOM 1403 C C . GLY A 1 187 ? -22.229 11.391 14.126 1.00 61.06 187 GLY A C 1
ATOM 1404 O O . GLY A 1 187 ? -22.182 11.849 12.982 1.00 61.06 187 GLY A O 1
ATOM 1405 N N . SER A 1 188 ? -22.625 12.122 15.171 1.00 57.31 188 SER A N 1
ATOM 1406 C CA . SER A 1 188 ? -22.816 13.577 15.137 1.00 57.31 188 SER A CA 1
ATOM 1407 C C . SER A 1 188 ? -21.529 14.297 15.561 1.00 57.31 188 SER A C 1
ATOM 1409 O O . SER A 1 188 ? -20.801 13.850 16.449 1.00 57.31 188 SER A O 1
ATOM 1411 N N . ALA A 1 189 ? -21.199 15.399 14.885 1.00 45.00 189 ALA A N 1
ATOM 1412 C CA . ALA A 1 189 ? -20.154 16.297 15.356 1.00 45.00 189 ALA A CA 1
ATOM 1413 C C . ALA A 1 189 ? -20.691 17.021 16.597 1.00 45.00 189 ALA A C 1
ATOM 1415 O O . ALA A 1 189 ? -21.662 17.769 16.508 1.00 45.00 189 ALA A O 1
ATOM 1416 N N . CYS A 1 190 ? -20.091 16.782 17.762 1.00 42.31 190 CYS A N 1
ATOM 1417 C CA . CYS A 1 190 ? -20.423 17.515 18.979 1.00 42.31 190 CYS A CA 1
ATOM 1418 C C . CYS A 1 190 ? -19.996 18.979 18.816 1.00 42.31 190 CYS A C 1
ATOM 1420 O O . CYS A 1 190 ? -18.840 19.293 19.093 1.00 42.31 190 CYS A O 1
ATOM 1422 N N . HIS A 1 191 ? -20.882 19.866 18.358 1.00 42.56 191 HIS A N 1
ATOM 1423 C CA . HIS A 1 191 ? -20.655 21.314 18.465 1.00 42.56 191 HIS A CA 1
ATOM 1424 C C . HIS A 1 191 ? -21.856 22.144 18.948 1.00 42.56 191 HIS A C 1
ATOM 1426 O O . HIS A 1 191 ? -21.647 23.309 19.255 1.00 42.56 191 HIS A O 1
ATOM 1432 N N . GLU A 1 192 ? -23.071 21.597 19.120 1.00 40.97 192 GLU A N 1
ATOM 1433 C CA . GLU A 1 192 ? -24.248 22.456 19.400 1.00 40.97 192 GLU A CA 1
ATOM 1434 C C . GLU A 1 192 ? -25.250 21.940 20.451 1.00 40.97 192 GLU A C 1
ATOM 1436 O O . GLU A 1 192 ? -26.409 22.337 20.445 1.00 40.97 192 GLU A O 1
ATOM 1441 N N . GLY A 1 193 ? -24.847 21.072 21.386 1.00 46.91 193 GLY A N 1
ATOM 1442 C CA . GLY A 1 193 ? -25.665 20.766 22.580 1.00 46.91 193 GLY A CA 1
ATOM 1443 C C . GLY A 1 193 ? -27.035 20.104 22.335 1.00 46.91 193 GLY A C 1
ATOM 1444 O O . GLY A 1 193 ? -27.780 19.895 23.289 1.00 46.91 193 GLY A O 1
ATOM 1445 N N . HIS A 1 194 ? -27.355 19.740 21.090 1.00 54.66 194 HIS A N 1
ATOM 1446 C CA . HIS A 1 194 ? -28.566 19.027 20.696 1.00 54.66 194 HIS A CA 1
ATOM 1447 C C . HIS A 1 194 ? -28.207 17.710 20.001 1.00 54.66 194 HIS A C 1
ATOM 1449 O O . HIS A 1 194 ? -27.373 17.686 19.093 1.00 54.66 194 HIS A O 1
ATOM 1455 N N . ASP A 1 195 ? -28.868 16.623 20.407 1.00 64.81 195 ASP A N 1
ATOM 1456 C CA . ASP A 1 195 ? -28.771 15.318 19.751 1.00 64.81 195 ASP A CA 1
ATOM 1457 C C . ASP A 1 195 ? -29.381 15.411 18.345 1.00 64.81 195 ASP A C 1
ATOM 1459 O O . ASP A 1 195 ? -30.592 15.296 18.158 1.00 64.81 195 ASP A O 1
ATOM 1463 N N . GLN A 1 196 ? -28.538 15.662 17.343 1.00 72.88 196 GLN A N 1
ATOM 1464 C CA . GLN A 1 196 ? -28.932 15.680 15.936 1.00 72.88 196 GLN A CA 1
ATOM 1465 C C . GLN A 1 196 ? -28.471 14.397 15.224 1.00 72.88 196 GLN A C 1
ATOM 1467 O O . GLN A 1 196 ? -27.372 13.902 15.497 1.00 72.88 196 GLN A O 1
ATOM 1472 N N . PRO A 1 197 ? -29.281 13.844 14.300 1.00 80.56 197 PRO A N 1
ATOM 1473 C CA . PRO A 1 197 ? -28.897 12.678 13.510 1.00 80.56 197 PRO A CA 1
ATOM 1474 C C . PRO A 1 197 ? -27.669 12.973 12.638 1.00 80.56 197 PRO A C 1
ATOM 1476 O O . PRO A 1 197 ? -27.491 14.080 12.133 1.00 80.56 197 PRO A O 1
ATOM 1479 N N . SER A 1 198 ? -26.818 11.964 12.430 1.00 78.50 198 SER A N 1
ATOM 1480 C CA . SER A 1 198 ? -25.603 12.120 11.624 1.00 78.50 198 SER A CA 1
ATOM 1481 C C . SER A 1 198 ? -25.927 12.516 10.173 1.00 78.50 198 SER A C 1
ATOM 1483 O O . SER A 1 198 ? -26.596 11.742 9.480 1.00 78.50 198 SER A O 1
ATOM 1485 N N . PRO A 1 199 ? -25.398 13.643 9.652 1.00 75.56 199 PRO A N 1
ATOM 1486 C CA . PRO A 1 199 ? -25.650 14.063 8.272 1.00 75.56 199 PRO A CA 1
ATOM 1487 C C . PRO A 1 199 ? -25.086 13.069 7.249 1.00 75.56 199 PRO A C 1
ATOM 1489 O O . PRO A 1 199 ? -25.655 12.903 6.175 1.00 75.56 199 PRO A O 1
ATOM 1492 N N . VAL A 1 200 ? -24.013 12.346 7.598 1.00 75.75 200 VAL A N 1
ATOM 1493 C CA . VAL A 1 200 ? -23.440 11.287 6.751 1.00 75.75 200 VAL A CA 1
ATOM 1494 C C . VAL A 1 200 ? -24.408 10.112 6.629 1.00 75.75 200 VAL A C 1
ATOM 1496 O O . VAL A 1 200 ? -24.632 9.610 5.534 1.00 75.75 200 VAL A O 1
ATOM 1499 N N . ILE A 1 201 ? -25.012 9.687 7.739 1.00 81.88 201 ILE A N 1
ATOM 1500 C CA . ILE A 1 201 ? -25.926 8.537 7.757 1.00 81.88 201 ILE A CA 1
ATOM 1501 C C . ILE A 1 201 ? -27.250 8.885 7.064 1.00 81.88 201 ILE A C 1
ATOM 1503 O O . ILE A 1 201 ? -27.786 8.063 6.323 1.00 81.88 201 ILE A O 1
ATOM 1507 N N . LEU A 1 202 ? -27.729 10.123 7.219 1.00 83.00 202 LEU A N 1
ATOM 1508 C CA . LEU A 1 202 ? -28.860 10.641 6.446 1.00 83.00 202 LEU A CA 1
ATOM 1509 C C . LEU A 1 202 ? -28.557 10.675 4.940 1.00 83.00 202 LEU A C 1
ATOM 1511 O O . LEU A 1 202 ? -29.380 10.238 4.141 1.00 83.00 202 LEU A O 1
ATOM 1515 N N . ALA A 1 203 ? -27.361 11.127 4.544 1.00 77.19 203 ALA A N 1
ATOM 1516 C CA . ALA A 1 203 ? -26.937 11.142 3.141 1.00 77.19 203 ALA A CA 1
ATOM 1517 C C . ALA A 1 203 ? -26.814 9.732 2.532 1.00 77.19 203 ALA A C 1
ATOM 1519 O O . ALA A 1 203 ? -26.963 9.569 1.325 1.00 77.19 203 ALA A O 1
ATOM 1520 N N . MET A 1 204 ? -26.603 8.703 3.361 1.00 84.62 204 MET A N 1
ATOM 1521 C CA . MET A 1 204 ? -26.665 7.295 2.947 1.00 84.62 204 MET A CA 1
ATOM 1522 C C . MET A 1 204 ? -28.102 6.791 2.707 1.00 84.62 204 MET A C 1
ATOM 1524 O O . MET A 1 204 ? -28.280 5.629 2.346 1.00 84.62 204 MET A O 1
ATOM 1528 N N . GLY A 1 205 ? -29.121 7.632 2.913 1.00 84.12 205 GLY A N 1
ATOM 1529 C CA . GLY A 1 205 ? -30.532 7.306 2.689 1.00 84.12 205 GLY A CA 1
ATOM 1530 C C . GLY A 1 205 ? -31.231 6.634 3.874 1.00 84.12 205 GLY A C 1
ATOM 1531 O O . GLY A 1 205 ? -32.309 6.069 3.700 1.00 84.12 205 GLY A O 1
ATOM 1532 N N . LEU A 1 206 ? -30.637 6.663 5.071 1.00 87.62 206 LEU A N 1
ATOM 1533 C CA . LEU A 1 206 ? -31.244 6.107 6.285 1.00 87.62 206 LEU A CA 1
ATOM 1534 C C . LEU A 1 206 ? -32.147 7.140 6.974 1.00 87.62 206 LEU A C 1
ATOM 1536 O O . LEU A 1 206 ? -31.913 8.346 6.889 1.00 87.62 206 LEU A O 1
ATOM 1540 N N . SER A 1 207 ? -33.186 6.666 7.668 1.00 91.31 207 SER A N 1
ATOM 1541 C CA . SER A 1 207 ? -34.141 7.551 8.347 1.00 91.31 207 SER A CA 1
ATOM 1542 C C . SER A 1 207 ? -33.506 8.279 9.545 1.00 91.31 207 SER A C 1
ATOM 1544 O O . SER A 1 207 ? -32.516 7.795 10.103 1.00 91.31 207 SER A O 1
ATOM 1546 N N . PRO A 1 208 ? -34.084 9.406 10.007 1.00 88.81 208 PRO A N 1
ATOM 1547 C CA . PRO A 1 208 ? -33.610 10.104 11.204 1.00 88.81 208 PRO A CA 1
ATOM 1548 C C . PRO A 1 208 ? -33.505 9.203 12.439 1.00 88.81 208 PRO A C 1
ATOM 1550 O O . PRO A 1 208 ? -32.497 9.254 13.139 1.00 88.81 208 PRO A O 1
ATOM 1553 N N . ASP A 1 209 ? -34.475 8.312 12.654 1.00 86.56 209 ASP A N 1
ATOM 1554 C CA . ASP A 1 209 ? -34.458 7.361 13.773 1.00 86.56 209 ASP A CA 1
ATOM 1555 C C . ASP A 1 209 ? -33.298 6.361 13.660 1.00 86.56 209 ASP A C 1
ATOM 1557 O O . ASP A 1 209 ? -32.616 6.063 14.642 1.00 86.56 209 ASP A O 1
ATOM 1561 N N . GLN A 1 210 ? -33.025 5.864 12.448 1.00 87.56 210 GLN A N 1
ATOM 1562 C CA . GLN A 1 210 ? -31.895 4.967 12.189 1.00 87.56 210 GLN A CA 1
ATOM 1563 C C . GLN A 1 210 ? -30.552 5.680 12.375 1.00 87.56 210 GLN A C 1
ATOM 1565 O O . GLN A 1 210 ? -29.613 5.107 12.934 1.00 87.56 210 GLN A O 1
ATOM 1570 N N . ALA A 1 211 ? -30.462 6.932 11.928 1.00 86.06 211 ALA A N 1
ATOM 1571 C CA . ALA A 1 211 ? -29.285 7.765 12.122 1.00 86.06 211 ALA A CA 1
ATOM 1572 C C . ALA A 1 211 ? -29.052 8.073 13.608 1.00 86.06 211 ALA A C 1
ATOM 1574 O O . ALA A 1 211 ? -27.910 8.027 14.060 1.00 86.06 211 ALA A O 1
ATOM 1575 N N . MET A 1 212 ? -30.118 8.302 14.377 1.00 89.44 212 MET A N 1
ATOM 1576 C CA . MET A 1 212 ? -30.043 8.575 15.813 1.00 89.44 212 MET A CA 1
ATOM 1577 C C . MET A 1 212 ? -29.564 7.366 16.623 1.00 89.44 212 MET A C 1
ATOM 1579 O O . MET A 1 212 ? -28.836 7.525 17.600 1.00 89.44 212 MET A O 1
ATOM 1583 N N . GLY A 1 213 ? -29.928 6.150 16.215 1.00 90.69 213 GLY A N 1
ATOM 1584 C CA . GLY A 1 213 ? -29.486 4.910 16.863 1.00 90.69 213 GLY A CA 1
ATOM 1585 C C . GLY A 1 213 ? -28.062 4.468 16.516 1.00 90.69 213 GLY A C 1
ATOM 1586 O O . GLY A 1 213 ? -27.656 3.369 16.896 1.00 90.69 213 GLY A O 1
ATOM 1587 N N . SER A 1 214 ? -27.303 5.265 15.762 1.00 91.69 214 SER A N 1
ATOM 1588 C CA . SER A 1 214 ? -25.992 4.858 15.257 1.00 91.69 214 SER A CA 1
ATOM 1589 C C . SER A 1 214 ? -24.871 5.030 16.281 1.00 91.69 214 SER A C 1
ATOM 1591 O O . SER A 1 214 ? -24.802 6.017 17.008 1.00 91.69 214 SER A O 1
ATOM 1593 N N . VAL A 1 215 ? -23.962 4.057 16.309 1.00 91.50 215 VAL A N 1
ATOM 1594 C CA . VAL A 1 215 ? -22.758 4.021 17.139 1.00 91.50 215 VAL A CA 1
ATOM 1595 C C . VAL A 1 215 ? -21.588 3.539 16.286 1.00 91.50 215 VAL A C 1
ATOM 1597 O O . VAL A 1 215 ? -21.632 2.489 15.646 1.00 91.50 215 VAL A O 1
ATOM 1600 N N . ARG A 1 216 ? -20.514 4.323 16.294 1.00 90.75 216 ARG A N 1
ATOM 1601 C CA . ARG A 1 216 ? -19.230 4.047 15.667 1.00 90.75 216 ARG A CA 1
ATOM 1602 C C . ARG A 1 216 ? -18.217 3.626 16.724 1.00 90.75 216 ARG A C 1
ATOM 1604 O O . ARG A 1 216 ? -17.850 4.410 17.602 1.00 90.75 216 ARG A O 1
ATOM 1611 N N . LEU A 1 217 ? -17.737 2.403 16.567 1.00 87.38 217 LEU A N 1
ATOM 1612 C CA . LEU A 1 217 ? -16.670 1.781 17.331 1.00 87.38 217 LEU A CA 1
ATOM 1613 C C . LEU A 1 217 ? -15.416 1.768 16.457 1.00 87.38 217 LEU A C 1
ATOM 1615 O O . LEU A 1 217 ? -15.445 1.287 15.321 1.00 87.38 217 LEU A O 1
ATOM 1619 N N . THR A 1 218 ? -14.319 2.300 16.986 1.00 82.88 218 THR A N 1
ATOM 1620 C CA . THR A 1 218 ? -13.039 2.344 16.278 1.00 82.88 218 THR A CA 1
ATOM 1621 C C . THR A 1 218 ? -11.995 1.619 17.104 1.00 82.88 218 THR A C 1
ATOM 1623 O O . THR A 1 218 ? -11.744 1.987 18.251 1.00 82.88 218 THR A O 1
ATOM 1626 N N . LEU A 1 219 ? -11.386 0.589 16.527 1.00 79.50 219 LEU A N 1
ATOM 1627 C CA . LEU A 1 219 ? -10.341 -0.179 17.190 1.00 79.50 219 LEU A CA 1
ATOM 1628 C C . LEU A 1 219 ? -8.984 0.497 16.980 1.00 79.50 219 LEU A C 1
ATOM 1630 O O . LEU A 1 219 ? -8.703 1.091 15.932 1.00 79.50 219 LEU A O 1
ATOM 1634 N N . GLY A 1 220 ? -8.138 0.400 17.999 1.00 69.75 220 GLY A N 1
ATOM 1635 C CA . GLY A 1 220 ? -6.794 0.953 18.001 1.00 69.75 220 GLY A CA 1
ATOM 1636 C C . GLY A 1 220 ? -5.737 -0.126 18.191 1.00 69.75 220 GLY A C 1
ATOM 1637 O O . GLY A 1 220 ? -6.015 -1.286 18.473 1.00 69.75 220 GLY A O 1
ATOM 1638 N N . ARG A 1 221 ? -4.478 0.295 18.096 1.00 59.44 221 ARG A N 1
ATOM 1639 C CA . ARG A 1 221 ? -3.285 -0.549 18.261 1.00 59.44 221 ARG A CA 1
ATOM 1640 C C . ARG A 1 221 ? -3.222 -1.319 19.590 1.00 59.44 221 ARG A C 1
ATOM 1642 O O . ARG A 1 221 ? -2.530 -2.329 19.659 1.00 59.44 221 ARG A O 1
ATOM 1649 N N . SER A 1 222 ? -3.849 -0.802 20.644 1.00 67.12 222 SER A N 1
ATOM 1650 C CA . SER A 1 222 ? -3.884 -1.402 21.985 1.00 67.12 222 SER A CA 1
ATOM 1651 C C . SER A 1 222 ? -5.151 -2.213 22.259 1.00 67.12 222 SER A C 1
ATOM 1653 O O . SER A 1 222 ? -5.252 -2.813 23.325 1.00 67.12 222 SER A O 1
ATOM 1655 N N . THR A 1 223 ? -6.114 -2.232 21.334 1.00 71.06 223 THR A N 1
ATOM 1656 C CA . THR A 1 223 ? -7.334 -3.021 21.487 1.00 71.06 223 THR A CA 1
ATOM 1657 C C . THR A 1 223 ? -7.003 -4.497 21.299 1.00 71.06 223 THR A C 1
ATOM 1659 O O . THR A 1 223 ? -6.415 -4.874 20.288 1.00 71.06 223 THR A O 1
ATOM 1662 N N . ASN A 1 224 ? -7.407 -5.333 22.253 1.00 70.88 224 ASN A N 1
ATOM 1663 C CA . ASN A 1 224 ? -7.332 -6.791 22.155 1.00 70.88 224 ASN A CA 1
ATOM 1664 C C . ASN A 1 224 ? -8.733 -7.429 22.119 1.00 70.88 224 ASN A C 1
ATOM 1666 O O . ASN A 1 224 ? -9.748 -6.750 22.285 1.00 70.88 224 ASN A O 1
ATOM 1670 N N . GLU A 1 225 ? -8.787 -8.735 21.869 1.00 74.75 225 GLU A N 1
ATOM 1671 C CA . GLU A 1 225 ? -10.034 -9.504 21.775 1.00 74.75 225 GLU A CA 1
ATOM 1672 C C . GLU A 1 225 ? -10.894 -9.384 23.041 1.00 74.75 225 GLU A C 1
ATOM 1674 O O . GLU A 1 225 ? -12.090 -9.123 22.956 1.00 74.75 225 GLU A O 1
ATOM 1679 N N . THR A 1 226 ? -10.284 -9.437 24.228 1.00 74.56 226 THR A N 1
ATOM 1680 C CA . THR A 1 226 ? -10.996 -9.250 25.500 1.00 74.56 226 THR A CA 1
ATOM 1681 C C . THR A 1 226 ? -11.665 -7.877 25.600 1.00 74.56 226 THR A C 1
ATOM 1683 O O . THR A 1 226 ? -12.777 -7.776 26.117 1.00 74.56 226 THR A O 1
ATOM 1686 N N . ASN A 1 227 ? -11.027 -6.811 25.098 1.00 81.25 227 ASN A N 1
ATOM 1687 C CA . ASN A 1 227 ? -11.649 -5.485 25.048 1.00 81.25 227 ASN A CA 1
ATOM 1688 C C . ASN A 1 227 ? -12.884 -5.479 24.145 1.00 81.25 227 ASN A C 1
ATOM 1690 O O . ASN A 1 227 ? -13.880 -4.850 24.494 1.00 81.25 227 ASN A O 1
ATOM 1694 N N . VAL A 1 228 ? -12.814 -6.172 23.007 1.00 80.69 228 VAL A N 1
ATOM 1695 C CA . VAL A 1 228 ? -13.915 -6.269 22.045 1.00 80.69 228 VAL A CA 1
ATOM 1696 C C . VAL A 1 228 ? -15.110 -7.002 22.646 1.00 80.69 228 VAL A C 1
ATOM 1698 O O . VAL A 1 228 ? -16.209 -6.450 22.642 1.00 80.69 228 VAL A O 1
ATOM 1701 N N . LEU A 1 229 ? -14.889 -8.194 23.206 1.00 79.81 229 LEU A N 1
ATOM 1702 C CA . LEU A 1 229 ? -15.952 -9.007 23.805 1.00 79.81 229 LEU A CA 1
ATOM 1703 C C . LEU A 1 229 ? -16.631 -8.260 24.961 1.00 79.81 229 LEU A C 1
ATOM 1705 O O . LEU A 1 229 ? -17.849 -8.101 24.977 1.00 79.81 229 LEU A O 1
ATOM 1709 N N . ARG A 1 230 ? -15.837 -7.673 25.869 1.00 82.12 230 ARG A N 1
ATOM 1710 C CA . ARG A 1 230 ? -16.375 -6.888 26.988 1.00 82.12 230 ARG A CA 1
ATOM 1711 C C . ARG A 1 230 ? -17.182 -5.678 26.508 1.00 82.12 230 ARG A C 1
ATOM 1713 O O . ARG A 1 230 ? -18.229 -5.384 27.077 1.00 82.12 230 ARG A O 1
ATOM 1720 N N . ALA A 1 231 ? -16.711 -4.963 25.484 1.00 85.44 231 ALA A N 1
ATOM 1721 C CA . ALA A 1 231 ? -17.454 -3.833 24.930 1.00 85.44 231 ALA A CA 1
ATOM 1722 C C . ALA A 1 231 ? -18.790 -4.280 24.317 1.00 85.44 231 ALA A C 1
ATOM 1724 O O . ALA A 1 231 ? -19.797 -3.595 24.506 1.00 85.44 231 ALA A O 1
ATOM 1725 N N . ALA A 1 232 ? -18.816 -5.429 23.635 1.00 86.50 232 ALA A N 1
ATOM 1726 C CA . ALA A 1 232 ? -20.041 -5.991 23.080 1.00 86.50 232 ALA A CA 1
ATOM 1727 C C . ALA A 1 232 ? -21.076 -6.310 24.173 1.00 86.50 232 ALA A C 1
ATOM 1729 O O . ALA A 1 232 ? -22.217 -5.846 24.078 1.00 86.50 232 ALA A O 1
ATOM 1730 N N . ASP A 1 233 ? -20.661 -6.988 25.248 1.00 85.38 233 ASP A N 1
ATOM 1731 C CA . ASP A 1 233 ? -21.522 -7.322 26.393 1.00 85.38 233 ASP A CA 1
ATOM 1732 C C . ASP A 1 233 ? -22.120 -6.077 27.062 1.00 85.38 233 ASP A C 1
ATOM 1734 O O . ASP A 1 233 ? -23.315 -6.027 27.383 1.00 85.38 233 ASP A O 1
ATOM 1738 N N . ILE A 1 234 ? -21.294 -5.043 27.264 1.00 89.31 234 ILE A N 1
ATOM 1739 C CA . ILE A 1 234 ? -21.725 -3.781 27.877 1.00 89.31 234 ILE A CA 1
ATOM 1740 C C . ILE A 1 234 ? -22.766 -3.087 26.994 1.00 89.31 234 ILE A C 1
ATOM 1742 O O . ILE A 1 234 ? -23.800 -2.645 27.503 1.00 89.31 234 ILE A O 1
ATOM 1746 N N . LEU A 1 235 ? -22.522 -3.007 25.681 1.00 91.75 235 LEU A N 1
ATOM 1747 C CA . LEU A 1 235 ? -23.441 -2.374 24.731 1.00 91.75 235 LEU A CA 1
ATOM 1748 C C . LEU A 1 235 ? -24.771 -3.131 24.640 1.00 91.75 235 LEU A C 1
ATOM 1750 O O . LEU A 1 235 ? -25.833 -2.507 24.672 1.00 91.75 235 LEU A O 1
ATOM 1754 N N . ALA A 1 236 ? -24.740 -4.463 24.599 1.00 89.88 236 ALA A N 1
ATOM 1755 C CA . ALA A 1 236 ? -25.947 -5.286 24.594 1.00 89.88 236 ALA A CA 1
ATOM 1756 C C . ALA A 1 236 ? -26.758 -5.146 25.895 1.00 89.88 236 ALA A C 1
ATOM 1758 O O . ALA A 1 236 ? -27.988 -5.015 25.870 1.00 89.88 236 ALA A O 1
ATOM 1759 N N . SER A 1 237 ? -26.073 -5.099 27.040 1.00 89.81 237 SER A N 1
ATOM 1760 C CA . SER A 1 237 ? -26.696 -4.885 28.352 1.00 89.81 237 SER A CA 1
ATOM 1761 C C . SER A 1 237 ? -27.295 -3.482 28.490 1.00 89.81 237 SER A C 1
ATOM 1763 O O . SER A 1 237 ? -28.363 -3.306 29.082 1.00 89.81 237 SER A O 1
ATOM 1765 N N . ALA A 1 238 ? -26.625 -2.459 27.953 1.00 92.81 238 ALA A N 1
ATOM 1766 C CA . ALA A 1 238 ? -27.154 -1.099 27.881 1.00 92.81 238 ALA A CA 1
ATOM 1767 C C . ALA A 1 238 ? -28.417 -1.040 27.007 1.00 92.81 238 ALA A C 1
ATOM 1769 O O . ALA A 1 238 ? -29.434 -0.500 27.444 1.00 92.81 238 ALA A O 1
ATOM 1770 N N . TRP A 1 239 ? -28.388 -1.668 25.828 1.00 94.44 239 TRP A N 1
ATOM 1771 C CA . TRP A 1 239 ? -29.538 -1.728 24.926 1.00 94.44 239 TRP A CA 1
ATOM 1772 C C . TRP A 1 239 ? -30.737 -2.418 25.583 1.00 94.44 239 TRP A C 1
ATOM 1774 O O . TRP A 1 239 ? -31.829 -1.855 25.620 1.00 94.44 239 TRP A O 1
ATOM 1784 N N . SER A 1 240 ? -30.517 -3.583 26.199 1.00 90.31 240 SER A N 1
ATOM 1785 C CA . SER A 1 240 ? -31.571 -4.362 26.863 1.00 90.31 240 SER A CA 1
ATOM 1786 C C . SER A 1 240 ? -32.280 -3.579 27.973 1.00 90.31 240 SER A C 1
ATOM 1788 O O . SER A 1 240 ? -33.493 -3.699 28.141 1.00 90.31 240 SER A O 1
ATOM 1790 N N . ARG A 1 241 ? -31.545 -2.729 28.705 1.00 91.44 241 ARG A N 1
ATOM 1791 C CA . ARG A 1 241 ? -32.108 -1.844 29.740 1.00 91.44 241 ARG A CA 1
ATOM 1792 C C . ARG A 1 241 ? -32.963 -0.714 29.161 1.00 91.44 241 ARG A C 1
ATOM 1794 O O . ARG A 1 241 ? -33.953 -0.338 29.782 1.00 91.44 241 ARG A O 1
ATOM 1801 N N . LEU A 1 242 ? -32.604 -0.195 27.986 1.00 90.56 242 LEU A N 1
ATOM 1802 C CA . LEU A 1 242 ? -33.375 0.835 27.276 1.00 90.56 242 LEU A CA 1
ATOM 1803 C C . LEU A 1 242 ? -34.578 0.267 26.526 1.00 90.56 2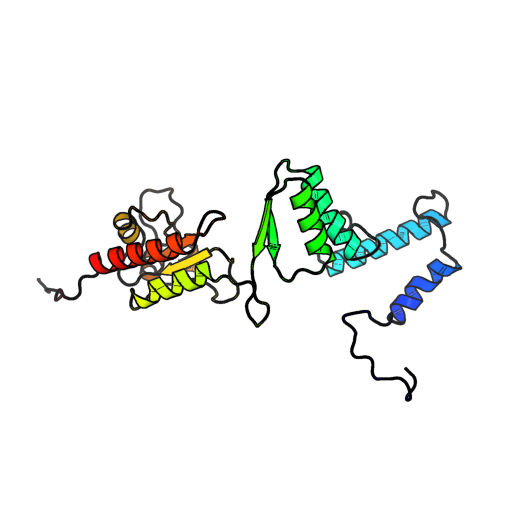42 LEU A C 1
ATOM 1805 O O . LEU A 1 242 ? -35.530 0.995 26.254 1.00 90.56 242 LEU A O 1
ATOM 1809 N N . THR A 1 243 ? -34.568 -1.033 26.231 1.00 85.88 243 THR A N 1
ATOM 1810 C CA . THR A 1 243 ? -35.678 -1.712 25.566 1.00 85.88 243 THR A CA 1
ATOM 1811 C C . THR A 1 243 ? -36.259 -2.861 26.398 1.00 85.88 243 THR A C 1
ATOM 1813 O O . THR A 1 243 ? -36.175 -4.015 25.965 1.00 85.88 243 THR A O 1
ATOM 1816 N N . PRO A 1 244 ? -36.892 -2.594 27.558 1.00 67.88 244 PRO A N 1
ATOM 1817 C CA . PRO A 1 244 ? -37.553 -3.643 28.321 1.00 67.88 244 PRO A CA 1
ATOM 1818 C C . PRO A 1 244 ? -38.599 -4.352 27.457 1.00 67.88 244 PRO A C 1
ATOM 1820 O O . PRO A 1 244 ? -39.421 -3.714 26.790 1.00 67.88 244 PRO A O 1
ATOM 1823 N N . VAL A 1 245 ? -38.580 -5.681 27.467 1.00 56.22 245 VAL A N 1
ATOM 1824 C CA . VAL A 1 245 ? -39.638 -6.484 26.855 1.00 56.22 245 VAL A CA 1
ATOM 1825 C C . VAL A 1 245 ? -40.913 -6.272 27.677 1.00 56.22 245 VAL A C 1
ATOM 1827 O O . VAL A 1 245 ? -41.001 -6.718 28.816 1.00 56.22 245 VAL A O 1
ATOM 1830 N N . GLY A 1 246 ? -41.892 -5.568 27.099 1.00 52.50 246 GLY A N 1
ATOM 1831 C CA . GLY A 1 246 ? -43.248 -5.437 27.640 1.00 52.50 246 GLY A CA 1
ATOM 1832 C C . GLY A 1 246 ? -43.538 -4.152 28.427 1.00 52.50 246 GLY A C 1
ATOM 1833 O O . GLY A 1 246 ? -43.493 -4.125 29.653 1.00 52.50 246 GLY A O 1
ATOM 1834 N N . ARG A 1 247 ? -44.013 -3.115 27.729 1.00 35.50 247 ARG A N 1
ATOM 1835 C CA . ARG A 1 247 ? -45.082 -2.250 28.253 1.00 35.50 247 ARG A CA 1
ATOM 1836 C C . ARG A 1 247 ? -46.143 -2.110 27.161 1.00 35.50 247 ARG A C 1
ATOM 1838 O O . ARG A 1 247 ? -45.783 -1.706 26.056 1.00 35.50 247 ARG A O 1
ATOM 1845 N N . PRO A 1 248 ? -47.422 -2.432 27.429 1.00 38.09 248 PRO A N 1
ATOM 1846 C CA . PRO A 1 248 ? -48.485 -2.046 26.520 1.00 38.09 248 PRO A CA 1
ATOM 1847 C C . PRO A 1 248 ? -48.475 -0.521 26.436 1.00 38.09 248 PRO A C 1
ATOM 1849 O O . PRO A 1 248 ? -48.430 0.160 27.465 1.00 38.09 248 PRO A O 1
ATOM 1852 N N . THR A 1 249 ? -48.484 0.014 25.219 1.00 39.16 249 THR A N 1
ATOM 1853 C CA . THR A 1 249 ? -48.762 1.428 24.975 1.00 39.16 249 THR A CA 1
ATOM 1854 C C . THR A 1 249 ? -50.158 1.709 25.514 1.00 39.16 249 THR A C 1
ATOM 1856 O O . THR A 1 249 ? -51.164 1.390 24.882 1.00 39.16 249 THR A O 1
ATOM 1859 N N . ASN A 1 250 ? -50.216 2.227 26.738 1.00 34.97 250 ASN A N 1
ATOM 1860 C CA . ASN A 1 250 ? -51.447 2.672 27.357 1.00 34.97 250 ASN A CA 1
ATOM 1861 C C . ASN A 1 250 ? -51.863 3.944 26.619 1.00 34.97 250 ASN A C 1
ATOM 1863 O O . ASN A 1 250 ? -51.328 5.020 26.876 1.00 34.97 250 ASN A O 1
ATOM 1867 N N . ASN A 1 251 ? -52.779 3.794 25.666 1.00 40.19 251 ASN A N 1
ATOM 1868 C CA . ASN A 1 251 ? -53.480 4.919 25.073 1.00 40.19 251 ASN A CA 1
ATOM 1869 C C . ASN A 1 251 ? -54.393 5.523 26.155 1.00 40.19 251 ASN A C 1
ATOM 1871 O O . ASN A 1 251 ? -55.345 4.887 26.607 1.00 40.19 251 ASN A O 1
ATOM 1875 N N . LYS A 1 252 ? -54.055 6.732 26.596 1.00 38.84 252 LYS A N 1
ATOM 1876 C CA . LYS A 1 252 ? -54.870 7.678 27.374 1.00 38.84 252 LYS A CA 1
ATOM 1877 C C . LYS A 1 252 ? -54.406 9.059 26.894 1.00 38.84 252 LYS A C 1
ATOM 1879 O O . LYS A 1 252 ? -53.208 9.307 26.978 1.00 38.84 252 LYS A O 1
ATOM 1884 N N . VAL A 1 253 ? -55.209 9.979 26.373 1.00 40.38 253 VAL A N 1
ATOM 1885 C CA . VAL A 1 253 ? -56.659 10.163 26.187 1.00 40.38 253 VAL A CA 1
ATOM 1886 C C . VAL A 1 253 ? -56.827 10.842 24.829 1.00 40.38 253 VAL A C 1
ATOM 1888 O O . VAL A 1 253 ? -55.921 11.635 24.487 1.00 40.38 253 VAL A O 1
#

Sequence (253 aa):
MNEDDPIYLDHNATTPILAEAVDAMLPYLQEHFGNPSSSHVYGQRAHAALERAREQVATLIKCQPDEVIFTSGGTEANNLAIRGVVSANTPNAHVITSVIEHPATARPCAWLEQQGHRVSRISVDQDGRLRLAMVEAALAEVAGAVPGLALNGHRDHRLPNTLNVRFPRVAGPALLSLATDVAASTGSACHEGHDQPSPVILAMGLSPDQAMGSVRLTLGRSTNETNVLRAADILASAWSRLTPVGRPTNNKV

Solvent-accessible surface area (backbone atoms only — not comparable to full-atom values): 14985 Å² total; per-residue (Å²): 131,61,95,86,52,79,87,85,85,55,61,90,82,54,71,86,80,53,68,71,58,52,62,68,45,47,53,47,77,70,77,43,66,33,54,51,88,40,91,51,74,50,7,49,54,28,33,56,51,52,52,52,52,37,42,53,52,16,60,74,75,72,52,56,44,92,77,62,79,92,62,98,41,71,54,51,47,38,37,49,57,56,50,48,51,43,75,74,71,39,88,75,38,74,50,79,50,58,72,82,53,57,67,45,51,46,49,51,52,55,50,39,42,76,73,67,26,46,70,48,68,44,48,57,49,98,86,68,45,74,55,39,53,65,49,52,48,34,49,50,53,30,42,76,65,31,85,72,50,42,75,59,76,59,90,79,80,56,63,67,42,59,43,38,33,26,46,65,96,45,47,23,67,65,36,45,69,62,16,79,94,48,93,69,43,44,66,48,81,92,81,75,98,62,100,56,52,12,67,69,44,41,72,71,72,44,53,64,69,53,19,34,6,15,38,38,45,72,65,54,96,85,62,49,69,68,57,36,55,53,46,24,54,41,48,33,53,24,45,48,69,74,54,65,89,83,73,82,84,77,87,77,133

Radius of gyration: 28.01 Å; Cα contacts (8 Å, |Δi|>4): 285; chains: 1; bounding box: 82×49×63 Å

Secondary structure (DSSP, 8-state):
--TTSPP---TTT--PPPHHHHHHHHHHHHT----TT-SSHHHHHHHHHHHHHHHHHHHHHTS-GGG----SSHHHHHHIIIIIHHHHH-TT-EEEEETT--HHHHHHHHHHHHTT-EEEEE-B-TTS-B--HHHHHHHHHHHHHSTT-EE-S-SSSS-TTEEEEE-TTS-HHHHHHH-TT---B-SS-SSSSS-PPPHHHHHTT--HHHHHTEEEEE--TT--HHHHHHHHHHHHHHHHHHS-S--------

Foldseek 3Di:
DPPPDPDDPPPVVHDDDDPVNCVLCVCCVPPLVDCCPDPDPSNVSVVVSVLVVLVVVCVVVVHDSVVDDDDPDPLVVLLCVLVVCPVVPDDQAEAEEAPPDDCSNVVSQVVVVVVVHHYHHFYADPVRHGCLPLLVVLVVLLCVLAPPKDFDDDPRPDDSFKTKIFGPPDFCVQLVVQLVVDDWDLQDDPDDPDQFFHPVSVVVVDDRRRSRRMIMGGDDPPDDNVNSNVSSVSSSVSSCVSDPDDDPPPDDD

Mean predicted aligned error: 13.65 Å